Protein AF-A0A7J4XLJ6-F1 (afdb_monomer)

Solvent-accessible surface area (backbone atoms only — not comparable to full-atom values): 15523 Å² total; per-residue (Å²): 140,80,86,76,80,78,79,76,80,69,83,72,73,69,67,76,63,74,72,78,82,73,91,60,100,81,66,91,77,70,51,69,52,65,48,76,29,40,42,46,53,43,100,88,74,52,63,36,34,33,51,88,77,40,32,42,31,51,30,71,69,27,49,53,50,27,30,69,74,57,67,32,52,59,83,79,35,53,32,26,40,38,33,31,36,40,57,70,74,44,68,51,51,78,90,66,84,59,55,50,39,53,74,19,40,47,75,40,42,38,57,22,65,34,47,68,45,81,32,79,50,92,82,40,97,84,45,85,61,59,50,27,32,30,44,47,54,25,27,77,80,56,81,51,100,64,60,49,76,29,69,45,72,46,89,89,36,25,48,31,31,33,41,29,30,70,56,88,85,58,58,75,45,51,35,38,39,28,46,84,72,58,92,65,62,88,57,49,46,63,33,34,50,19,36,29,58,54,60,64,66,89,85,69,78,47,41,22,63,82,40,28,92,82,42,43,61,62,13,39,36,30,28,75,35,69,93,74,56,76,88,51,60,76,45,62,37,39,40,35,39,38,33,47,29,18,84,86,55,57,52,52,88,40,90,73,38,40,81,44,77,39,77,47,79,49,64,37,74,127

Organism: NCBI:txid291644

Sequence (270 aa):
MKQVKVLVLTLIVLMGIGFTSCMNSDDNYTPIWQGPVEVISSVYGGTYFKIGELKIQPTTTSLMAVEETYKFDPSSTKMAYIACTYSNDEASGNSGATNTLKNVTLNYAVSLDGTVESVAEKGASNDSVATAPIIRVTNVMSSSSTSEENFYILDNRYLFAGISYYVQEKQHSFTLVNYPNEEVEDGVIKFYLRHGGTPEKDGVTLISANVAGTYPYLYYKSFDLANYLPTLPGKEVKIIVEVDENTVNNKLDDERTKKREYSLTYKVEE

Structure (mmCIF, N/CA/C/O backbone):
data_AF-A0A7J4XLJ6-F1
#
_entry.id   AF-A0A7J4XLJ6-F1
#
loop_
_atom_site.group_PDB
_atom_site.id
_atom_site.type_symbol
_atom_site.label_atom_id
_atom_site.label_alt_id
_atom_site.label_comp_id
_atom_site.label_asym_id
_atom_site.label_entity_id
_atom_site.label_seq_id
_atom_site.pdbx_PDB_ins_code
_atom_site.Cartn_x
_atom_site.Cartn_y
_atom_site.Cartn_z
_atom_site.occupancy
_atom_site.B_iso_or_equiv
_atom_site.auth_seq_id
_atom_site.auth_comp_id
_atom_site.auth_asym_id
_atom_site.auth_atom_id
_atom_site.pdbx_PDB_model_num
ATOM 1 N N . MET A 1 1 ? 21.952 20.416 28.311 1.00 35.38 1 MET A N 1
ATOM 2 C CA . MET A 1 1 ? 21.676 20.378 26.860 1.00 35.38 1 MET A CA 1
ATOM 3 C C . MET A 1 1 ? 22.487 19.240 26.260 1.00 35.38 1 MET A C 1
ATOM 5 O O . MET A 1 1 ? 23.676 19.403 26.029 1.00 35.38 1 MET A O 1
ATOM 9 N N . LYS A 1 2 ? 21.893 18.047 26.160 1.00 31.41 2 LYS A N 1
ATOM 10 C CA . LYS A 1 2 ? 22.534 16.877 25.545 1.00 31.41 2 LYS A CA 1
ATOM 11 C C . LYS A 1 2 ? 22.067 16.830 24.095 1.00 31.41 2 LYS A C 1
ATOM 13 O O . LYS A 1 2 ? 20.866 16.795 23.856 1.00 31.41 2 LYS A O 1
ATOM 18 N N . GLN A 1 3 ? 23.012 16.905 23.164 1.00 30.38 3 GLN A N 1
ATOM 19 C CA . GLN A 1 3 ? 22.748 16.812 21.734 1.00 30.38 3 GLN A CA 1
ATOM 20 C C . GLN A 1 3 ? 22.120 15.451 21.422 1.00 30.38 3 GLN A C 1
ATOM 22 O O . GLN A 1 3 ? 22.765 14.413 21.578 1.00 30.38 3 GLN A O 1
ATOM 27 N N . VAL A 1 4 ? 20.856 15.464 21.008 1.00 37.84 4 VAL A N 1
ATOM 28 C CA . VAL A 1 4 ? 20.231 14.324 20.343 1.00 37.84 4 VAL A CA 1
ATOM 29 C C . VAL A 1 4 ? 20.805 14.307 18.933 1.00 37.84 4 VAL A C 1
ATOM 31 O O . VAL A 1 4 ? 20.658 15.268 18.182 1.00 37.84 4 VAL A O 1
ATOM 34 N N . LYS A 1 5 ? 21.544 13.246 18.616 1.00 27.67 5 LYS A N 1
ATOM 35 C CA . LYS A 1 5 ? 22.059 12.992 17.274 1.00 27.67 5 LYS A CA 1
ATOM 36 C C . LYS A 1 5 ? 20.853 12.769 16.364 1.00 27.67 5 LYS A C 1
ATOM 38 O O . LYS A 1 5 ? 20.187 11.746 16.482 1.00 27.67 5 LYS A O 1
ATOM 43 N N . VAL A 1 6 ? 20.560 13.751 15.518 1.00 34.88 6 VAL A N 1
ATOM 44 C CA . VAL A 1 6 ? 19.588 13.633 14.431 1.00 34.88 6 VAL A CA 1
ATOM 45 C C . VAL A 1 6 ? 20.108 12.550 13.492 1.00 34.88 6 VAL A C 1
ATOM 47 O O . VAL A 1 6 ? 21.200 12.660 12.934 1.00 34.88 6 VAL A O 1
ATOM 50 N N . LEU A 1 7 ? 19.356 11.459 13.410 1.00 32.25 7 LEU A N 1
ATOM 51 C CA . LEU A 1 7 ? 19.601 10.354 12.501 1.00 32.25 7 LEU A CA 1
ATOM 52 C C . LEU A 1 7 ? 19.206 10.867 11.113 1.00 32.25 7 LEU A C 1
ATOM 54 O O . LEU A 1 7 ? 18.036 10.866 10.756 1.00 32.25 7 LEU A O 1
ATOM 58 N N . VAL A 1 8 ? 20.182 11.412 10.386 1.00 36.16 8 VAL A N 1
ATOM 59 C CA . VAL A 1 8 ? 20.056 11.741 8.964 1.00 36.16 8 VAL A CA 1
ATOM 60 C C . VAL A 1 8 ? 19.641 10.452 8.263 1.00 36.16 8 VAL A C 1
ATOM 62 O O . VAL A 1 8 ? 20.442 9.517 8.156 1.00 36.16 8 VAL A O 1
ATOM 65 N N . LEU A 1 9 ? 18.379 10.383 7.840 1.00 33.62 9 LEU A N 1
ATOM 66 C CA . LEU A 1 9 ? 17.859 9.322 6.991 1.00 33.62 9 LEU A CA 1
ATOM 67 C C . LEU A 1 9 ? 18.472 9.526 5.603 1.00 33.62 9 LEU A C 1
ATOM 69 O O . LEU A 1 9 ? 17.864 10.055 4.682 1.00 33.62 9 LEU A O 1
ATOM 73 N N . THR A 1 10 ? 19.752 9.178 5.491 1.00 34.94 10 THR A N 1
ATOM 74 C CA . THR A 1 10 ? 20.454 9.064 4.218 1.00 34.94 10 THR A CA 1
ATOM 75 C C . THR A 1 10 ? 19.606 8.139 3.365 1.00 34.94 10 THR A C 1
ATOM 77 O O . THR A 1 10 ? 19.378 7.002 3.774 1.00 34.94 10 THR A O 1
ATOM 80 N N . LEU A 1 11 ? 19.095 8.643 2.240 1.00 34.69 11 LEU A N 1
ATOM 81 C CA . LEU A 1 11 ? 18.334 7.873 1.267 1.00 34.69 11 LEU A CA 1
ATOM 82 C C . LEU A 1 11 ? 19.098 6.576 0.968 1.00 34.69 11 LEU A C 1
ATOM 84 O O . LEU A 1 11 ? 20.106 6.575 0.259 1.00 34.69 11 LEU A O 1
ATOM 88 N N . ILE A 1 12 ? 18.655 5.471 1.565 1.00 37.25 12 ILE A N 1
ATOM 89 C CA . ILE A 1 12 ? 19.173 4.153 1.240 1.00 37.25 12 ILE A CA 1
ATOM 90 C C . ILE A 1 12 ? 18.608 3.870 -0.142 1.00 37.25 12 ILE A C 1
ATOM 92 O O . ILE A 1 12 ? 17.426 3.570 -0.298 1.00 37.25 12 ILE A O 1
ATOM 96 N N . VAL A 1 13 ? 19.468 4.037 -1.150 1.00 29.91 13 VAL A N 1
ATOM 97 C CA . VAL A 1 13 ? 19.314 3.436 -2.473 1.00 29.91 13 VAL A CA 1
ATOM 98 C C . VAL A 1 13 ? 18.788 2.030 -2.240 1.00 29.91 13 VAL A C 1
ATOM 100 O O . VAL A 1 13 ? 19.456 1.239 -1.577 1.00 29.91 13 VAL A O 1
ATOM 103 N N . LEU A 1 14 ? 17.570 1.774 -2.716 1.00 34.19 14 LEU A N 1
ATOM 104 C CA . LEU A 1 14 ? 16.847 0.526 -2.552 1.00 34.19 14 LEU A CA 1
ATOM 105 C C . LEU A 1 14 ? 17.757 -0.631 -2.974 1.00 34.19 14 LEU A C 1
ATOM 107 O O . LEU A 1 14 ? 17.840 -0.966 -4.154 1.00 34.19 14 LEU A O 1
ATOM 111 N N . MET A 1 15 ? 18.467 -1.241 -2.020 1.00 35.34 15 MET A N 1
ATOM 112 C CA . MET A 1 15 ? 19.281 -2.421 -2.273 1.00 35.34 15 MET A CA 1
ATOM 113 C C . MET A 1 15 ? 18.410 -3.675 -2.303 1.00 35.34 15 MET A C 1
ATOM 115 O O . MET A 1 15 ? 18.667 -4.651 -1.617 1.00 35.34 15 MET A O 1
ATOM 119 N N . GLY A 1 16 ? 17.408 -3.646 -3.179 1.00 35.38 16 GLY A N 1
ATOM 120 C CA . GLY A 1 16 ? 17.125 -4.764 -4.067 1.00 35.38 16 GLY A CA 1
ATOM 121 C C . GLY A 1 16 ? 17.964 -4.642 -5.342 1.00 35.38 16 GLY A C 1
ATOM 122 O O . GLY A 1 16 ? 17.478 -4.971 -6.420 1.00 35.38 16 GLY A O 1
ATOM 123 N N . ILE A 1 17 ? 19.196 -4.113 -5.255 1.00 42.59 17 ILE A N 1
ATOM 124 C CA . ILE A 1 17 ? 20.082 -4.075 -6.412 1.00 42.59 17 ILE A CA 1
ATOM 125 C C . ILE A 1 17 ? 20.587 -5.487 -6.619 1.00 42.59 17 ILE A C 1
ATOM 127 O O . ILE A 1 17 ? 21.558 -5.926 -6.008 1.00 42.59 17 ILE A O 1
ATOM 131 N N . GLY A 1 18 ? 19.965 -6.178 -7.563 1.00 36.69 18 GLY A N 1
ATOM 132 C CA . GLY A 1 18 ? 20.724 -7.039 -8.447 1.00 36.69 18 GLY A CA 1
ATOM 133 C C . GLY A 1 18 ? 21.710 -6.188 -9.251 1.00 36.69 18 GLY A C 1
ATOM 134 O O . GLY A 1 18 ? 21.601 -6.102 -10.464 1.00 36.69 18 GLY A O 1
ATOM 135 N N . PHE A 1 19 ? 22.697 -5.567 -8.598 1.00 40.19 19 PHE A N 1
ATOM 136 C CA . PHE A 1 19 ? 23.995 -5.418 -9.229 1.00 40.19 19 PHE A CA 1
ATOM 137 C C . PHE A 1 19 ? 24.591 -6.824 -9.189 1.00 40.19 19 PHE A C 1
ATOM 139 O O . PHE A 1 19 ? 25.362 -7.153 -8.291 1.00 40.19 19 PHE A O 1
ATOM 146 N N . THR A 1 20 ? 24.185 -7.706 -10.103 1.00 39.97 20 THR A N 1
ATOM 147 C CA . THR A 1 20 ? 24.937 -8.941 -10.328 1.00 39.97 20 THR A CA 1
ATOM 148 C C . THR A 1 20 ? 26.237 -8.531 -11.006 1.00 39.97 20 THR A C 1
ATOM 150 O O . THR A 1 20 ? 26.369 -8.572 -12.225 1.00 39.97 20 THR A O 1
ATOM 153 N N . SER A 1 21 ? 27.197 -8.058 -10.215 1.00 34.16 21 SER A N 1
ATOM 154 C CA . SER A 1 21 ? 28.578 -7.862 -10.625 1.00 34.16 21 SER A CA 1
ATOM 155 C C . SER A 1 21 ? 29.249 -9.229 -10.746 1.00 34.16 21 SER A C 1
ATOM 157 O O . SER A 1 21 ? 30.085 -9.620 -9.937 1.00 34.16 21 SER A O 1
ATOM 159 N N . CYS A 1 22 ? 28.893 -9.976 -11.790 1.00 36.66 22 CYS A N 1
ATOM 160 C CA . CYS A 1 22 ? 29.778 -11.000 -12.321 1.00 36.66 22 CYS A CA 1
ATOM 161 C C . CYS A 1 22 ? 30.579 -10.355 -13.446 1.00 36.66 22 CYS A C 1
ATOM 163 O O . CYS A 1 22 ? 30.125 -10.182 -14.569 1.00 36.66 22 CYS A O 1
ATOM 165 N N . MET A 1 23 ? 31.771 -9.927 -13.056 1.00 38.97 23 MET A N 1
ATOM 166 C CA . MET A 1 23 ? 32.840 -9.400 -13.883 1.00 38.97 23 MET A CA 1
ATOM 167 C C . MET A 1 23 ? 33.159 -10.399 -15.012 1.00 38.97 23 MET A C 1
ATOM 169 O O . MET A 1 23 ? 33.874 -11.366 -14.781 1.00 38.97 23 MET A O 1
ATOM 173 N N . ASN A 1 24 ? 32.621 -10.177 -16.212 1.00 36.22 24 ASN A N 1
ATOM 174 C CA . ASN A 1 24 ? 33.134 -10.738 -17.460 1.00 36.22 24 ASN A CA 1
ATOM 175 C C . ASN A 1 24 ? 33.022 -9.664 -18.543 1.00 36.22 24 ASN A C 1
ATOM 177 O O . ASN A 1 24 ? 31.970 -9.072 -18.756 1.00 36.22 24 ASN A O 1
ATOM 181 N N . SER A 1 25 ? 34.151 -9.377 -19.180 1.00 41.44 25 SER A N 1
ATOM 182 C CA . SER A 1 25 ? 34.383 -8.231 -20.062 1.00 41.44 25 SER A CA 1
ATOM 183 C C . SER A 1 25 ? 33.737 -8.326 -21.450 1.00 41.44 25 SER A C 1
ATOM 185 O O . SER A 1 25 ? 34.034 -7.478 -22.282 1.00 41.44 25 SER A O 1
ATOM 187 N N . ASP A 1 26 ? 32.866 -9.310 -21.694 1.00 45.47 26 ASP A N 1
ATOM 188 C CA . ASP A 1 26 ? 32.330 -9.610 -23.031 1.00 45.47 26 ASP A CA 1
ATOM 189 C C . ASP A 1 26 ? 30.791 -9.658 -23.119 1.00 45.47 26 ASP A C 1
ATOM 191 O O . ASP A 1 26 ? 30.255 -9.865 -24.207 1.00 45.47 26 ASP A O 1
ATOM 195 N N . ASP A 1 27 ? 30.053 -9.416 -22.028 1.00 46.34 27 ASP A N 1
ATOM 196 C CA . ASP A 1 27 ? 28.586 -9.449 -22.060 1.00 46.34 27 ASP A CA 1
ATOM 197 C C . ASP A 1 27 ? 27.987 -8.039 -22.159 1.00 46.34 27 ASP A C 1
ATOM 199 O O . ASP A 1 27 ? 28.217 -7.176 -21.309 1.00 46.34 27 ASP A O 1
ATOM 203 N N . ASN A 1 28 ? 27.167 -7.817 -23.194 1.00 47.62 28 ASN A N 1
ATOM 204 C CA . ASN A 1 28 ? 26.268 -6.667 -23.339 1.00 47.62 28 ASN A CA 1
ATOM 205 C C . ASN A 1 28 ? 25.237 -6.654 -22.191 1.00 47.62 28 ASN A C 1
ATOM 207 O O . ASN A 1 28 ? 24.077 -7.032 -22.363 1.00 47.62 28 ASN A O 1
ATOM 211 N N . TYR A 1 29 ? 25.661 -6.257 -20.994 1.00 54.75 29 TYR A N 1
ATOM 212 C CA . TYR A 1 29 ? 24.800 -6.154 -19.824 1.00 54.75 29 TYR A CA 1
ATOM 213 C C . TYR A 1 29 ? 23.859 -4.959 -19.979 1.00 54.75 29 TYR A C 1
ATOM 215 O O . TYR A 1 29 ? 24.308 -3.823 -20.130 1.00 54.75 29 TYR A O 1
ATOM 223 N N . THR A 1 30 ? 22.550 -5.210 -19.917 1.00 62.50 30 THR A N 1
ATOM 224 C CA . THR A 1 30 ? 21.544 -4.147 -19.830 1.00 62.50 30 THR A CA 1
ATOM 225 C C . THR A 1 30 ? 21.139 -3.986 -18.363 1.00 62.50 30 THR A C 1
ATOM 227 O O . THR A 1 30 ? 20.515 -4.900 -17.822 1.00 62.50 30 THR A O 1
ATOM 230 N N . PRO A 1 31 ? 21.492 -2.871 -17.700 1.00 65.06 31 PRO A N 1
ATOM 231 C CA . PRO A 1 31 ? 21.050 -2.578 -16.343 1.00 65.06 31 PRO A CA 1
ATOM 232 C C . PRO A 1 31 ? 19.538 -2.720 -16.158 1.00 65.06 31 PRO A C 1
ATOM 234 O O . PRO A 1 31 ? 18.764 -2.265 -17.002 1.00 65.06 31 PRO A O 1
ATOM 237 N N . ILE A 1 32 ? 19.134 -3.317 -15.033 1.00 78.38 32 ILE A N 1
ATOM 238 C CA . ILE A 1 32 ? 17.733 -3.489 -14.631 1.00 78.38 32 ILE A CA 1
ATOM 239 C C . ILE A 1 32 ? 17.489 -2.703 -13.341 1.00 78.38 32 ILE A C 1
ATOM 241 O O . ILE A 1 32 ? 18.250 -2.826 -12.381 1.00 78.38 32 ILE A O 1
ATOM 245 N N . TRP A 1 33 ? 16.407 -1.929 -13.305 1.00 82.88 33 TRP A N 1
ATOM 246 C CA . TRP A 1 33 ? 15.864 -1.336 -12.086 1.00 82.88 33 TRP A CA 1
ATOM 247 C C . TRP A 1 33 ? 14.470 -1.904 -11.821 1.00 82.88 33 TRP A C 1
ATOM 249 O O . TRP A 1 33 ? 13.665 -2.032 -12.743 1.00 82.88 33 TRP A O 1
ATOM 259 N N . GLN A 1 34 ? 14.170 -2.239 -10.568 1.00 86.50 34 GLN A N 1
ATOM 260 C CA . GLN A 1 34 ? 12.836 -2.680 -10.171 1.00 86.50 34 GLN A CA 1
ATOM 261 C C . GLN A 1 34 ? 12.495 -2.228 -8.755 1.00 86.50 34 GLN A C 1
ATOM 263 O O . GLN A 1 34 ? 13.367 -2.182 -7.885 1.00 86.50 34 GLN A O 1
ATOM 268 N N . GLY A 1 35 ? 11.222 -1.938 -8.511 1.00 87.44 35 GLY A N 1
ATOM 269 C CA . GLY A 1 35 ? 10.764 -1.528 -7.191 1.00 87.44 35 GLY A CA 1
ATOM 270 C C . GLY A 1 35 ? 9.501 -0.672 -7.204 1.00 87.44 35 GLY A C 1
ATOM 271 O O . GLY A 1 35 ? 8.971 -0.351 -8.273 1.00 87.44 35 GLY A O 1
ATOM 272 N N . PRO A 1 36 ? 9.012 -0.311 -6.003 1.00 89.88 36 PRO A N 1
ATOM 273 C CA . PRO A 1 36 ? 7.912 0.625 -5.848 1.00 89.88 36 PRO A CA 1
ATOM 274 C C . PRO A 1 36 ? 8.336 2.042 -6.262 1.00 89.88 36 PRO A C 1
ATOM 276 O O . PRO A 1 36 ? 9.432 2.486 -5.931 1.00 89.88 36 PRO A O 1
ATOM 279 N N . VAL A 1 37 ? 7.456 2.753 -6.959 1.00 92.69 37 VAL A N 1
ATOM 280 C CA . VAL A 1 37 ? 7.646 4.130 -7.430 1.00 92.69 37 VAL A CA 1
ATOM 281 C C . VAL A 1 37 ? 6.346 4.913 -7.336 1.00 92.69 37 VAL A C 1
ATOM 283 O O . VAL A 1 37 ? 5.268 4.357 -7.552 1.00 92.69 37 VAL A O 1
ATOM 286 N N . GLU A 1 38 ? 6.449 6.214 -7.094 1.00 95.25 38 GLU A N 1
ATOM 287 C CA . GLU A 1 38 ? 5.362 7.153 -7.350 1.00 95.25 38 GLU A CA 1
ATOM 288 C C . GLU A 1 38 ? 5.161 7.304 -8.863 1.00 95.25 38 GLU A C 1
ATOM 290 O O . GLU A 1 38 ? 6.120 7.408 -9.635 1.00 95.25 38 GLU A O 1
ATOM 295 N N . VAL A 1 39 ? 3.901 7.320 -9.292 1.00 96.62 39 VAL A N 1
ATOM 296 C CA . VAL A 1 39 ? 3.493 7.524 -10.680 1.00 96.62 39 VAL A CA 1
ATOM 297 C C . VAL A 1 39 ? 3.041 8.963 -10.852 1.00 96.62 39 VAL A C 1
ATOM 299 O O . VAL A 1 39 ? 2.057 9.406 -10.260 1.00 96.62 39 VAL A O 1
ATOM 302 N N . ILE A 1 40 ? 3.741 9.697 -11.712 1.00 94.94 40 ILE A N 1
ATOM 303 C CA . ILE A 1 40 ? 3.359 11.048 -12.096 1.00 94.94 40 ILE A CA 1
ATOM 304 C C . ILE A 1 40 ? 2.877 11.016 -13.536 1.00 94.94 40 ILE A C 1
ATOM 306 O O . ILE A 1 40 ? 3.669 10.893 -14.469 1.00 94.94 40 ILE A O 1
ATOM 310 N N . SER A 1 41 ? 1.568 11.161 -13.713 1.00 92.12 41 SER A N 1
ATOM 311 C CA . SER A 1 41 ? 0.936 11.286 -15.020 1.00 92.12 41 SER A CA 1
ATOM 312 C C . SER A 1 41 ? 0.173 12.596 -15.104 1.00 92.12 41 SER A C 1
ATOM 314 O O . SER A 1 41 ? -0.542 12.992 -14.182 1.00 92.12 41 SER A O 1
ATOM 316 N N . SER A 1 42 ? 0.344 13.299 -16.218 1.00 85.25 42 SER A N 1
ATOM 317 C CA . SER A 1 42 ? -0.424 14.500 -16.511 1.00 85.25 42 SER A CA 1
ATOM 318 C C . SER A 1 42 ? -0.768 14.554 -17.990 1.00 85.25 42 SER A C 1
ATOM 320 O O . SER A 1 42 ? 0.060 14.237 -18.844 1.00 85.25 42 SER A O 1
ATOM 322 N N . VAL A 1 43 ? -1.974 15.042 -18.284 1.00 74.50 43 VAL A N 1
ATOM 323 C CA . VAL A 1 43 ? -2.493 15.203 -19.653 1.00 74.50 43 VAL A CA 1
ATOM 324 C C . VAL A 1 43 ? -1.545 16.032 -20.536 1.00 74.50 43 VAL A C 1
ATOM 326 O O . VAL A 1 43 ? -1.487 15.822 -21.742 1.00 74.50 43 VAL A O 1
ATOM 329 N N . TYR A 1 44 ? -0.768 16.943 -19.936 1.00 73.19 44 TYR A N 1
ATOM 330 C CA . TYR A 1 44 ? 0.100 17.886 -20.650 1.00 73.19 44 TYR A CA 1
ATOM 331 C C . TYR A 1 44 ? 1.610 17.636 -20.486 1.00 73.19 44 TYR A C 1
ATOM 333 O O . TYR A 1 44 ? 2.397 18.244 -21.205 1.00 73.19 44 TYR A O 1
ATOM 341 N N . GLY A 1 45 ? 2.034 16.784 -19.547 1.00 72.62 45 GLY A N 1
ATOM 342 C CA . GLY A 1 45 ? 3.446 16.606 -19.167 1.00 72.62 45 GLY A CA 1
ATOM 343 C C . GLY A 1 45 ? 3.990 15.185 -19.331 1.00 72.62 45 GLY A C 1
ATOM 344 O O . GLY A 1 45 ? 5.146 14.941 -18.983 1.00 72.62 45 GLY A O 1
ATOM 345 N N . GLY A 1 46 ? 3.180 14.263 -19.860 1.00 87.38 46 GLY A N 1
ATOM 346 C CA . GLY A 1 46 ? 3.532 12.852 -20.013 1.00 87.38 46 GLY A CA 1
ATOM 347 C C . GLY A 1 46 ? 3.589 12.095 -18.682 1.00 87.38 46 GLY A C 1
ATOM 348 O O . GLY A 1 46 ? 3.353 12.663 -17.613 1.00 87.38 46 GLY A O 1
ATOM 349 N N . THR A 1 47 ? 3.904 10.802 -18.769 1.00 94.94 47 THR A N 1
ATOM 350 C CA . THR A 1 47 ? 4.047 9.905 -17.614 1.00 94.94 47 THR A CA 1
ATOM 351 C C . THR A 1 47 ? 5.520 9.707 -17.275 1.00 94.94 47 THR A C 1
ATOM 353 O O . THR A 1 47 ? 6.340 9.439 -18.155 1.00 94.94 47 THR A O 1
ATOM 356 N N . TYR A 1 48 ? 5.861 9.804 -15.995 1.00 94.62 48 TYR A N 1
ATOM 357 C CA . TYR A 1 48 ? 7.155 9.399 -15.453 1.00 94.62 48 TYR A CA 1
ATOM 358 C C . TYR A 1 48 ? 6.991 8.835 -14.042 1.00 94.62 48 TYR A C 1
ATOM 360 O O . TYR A 1 48 ? 5.957 9.020 -13.403 1.00 94.62 48 TYR A O 1
ATOM 368 N N . PHE A 1 49 ? 8.028 8.166 -13.552 1.00 94.75 49 PHE A N 1
ATOM 369 C CA . PHE A 1 49 ? 8.043 7.576 -12.219 1.00 94.75 49 PHE A CA 1
ATOM 370 C C . PHE A 1 49 ? 9.078 8.251 -11.336 1.00 94.75 49 PHE A C 1
ATOM 372 O O . PHE A 1 49 ? 10.065 8.798 -11.839 1.00 94.75 49 PHE A O 1
ATOM 379 N N . LYS A 1 50 ? 8.852 8.218 -10.027 1.00 91.19 50 LYS A N 1
ATOM 380 C CA . LYS A 1 50 ? 9.730 8.844 -9.046 1.00 91.19 50 LYS A CA 1
ATOM 381 C C . LYS A 1 50 ? 9.958 7.927 -7.848 1.00 91.19 50 LYS A C 1
ATOM 383 O O . LYS A 1 50 ? 9.047 7.237 -7.408 1.00 91.19 50 LYS A O 1
ATOM 388 N N . ILE A 1 51 ? 11.179 7.935 -7.329 1.00 85.19 51 ILE A N 1
ATOM 389 C CA . ILE A 1 51 ? 11.514 7.372 -6.020 1.00 85.19 51 ILE A CA 1
ATOM 390 C C . ILE A 1 51 ? 12.578 8.258 -5.376 1.00 85.19 51 ILE A C 1
ATOM 392 O O . ILE A 1 51 ? 13.704 8.361 -5.874 1.00 85.19 51 ILE A O 1
ATOM 396 N N . GLY A 1 52 ? 12.212 8.959 -4.300 1.00 82.31 52 GLY A N 1
ATOM 397 C CA . GLY A 1 52 ? 13.067 10.001 -3.740 1.00 82.31 52 GLY A CA 1
ATOM 398 C C . GLY A 1 52 ? 13.448 11.044 -4.793 1.00 82.31 52 GLY A C 1
ATOM 399 O O . GLY A 1 52 ? 12.585 11.660 -5.413 1.00 82.31 52 GLY A O 1
ATOM 400 N N . GLU A 1 53 ? 14.744 11.244 -5.029 1.00 82.12 53 GLU A N 1
ATOM 401 C CA . GLU A 1 53 ? 15.211 12.192 -6.048 1.00 82.12 53 GLU A CA 1
ATOM 402 C C . GLU A 1 53 ? 15.293 11.594 -7.462 1.00 82.12 53 GLU A C 1
ATOM 404 O O . GLU A 1 53 ? 15.414 12.344 -8.432 1.00 82.12 53 GLU A O 1
ATOM 409 N N . LEU A 1 54 ? 15.231 10.264 -7.597 1.00 84.56 54 LEU A N 1
ATOM 410 C CA . LEU A 1 54 ? 15.342 9.584 -8.882 1.00 84.56 54 LEU A CA 1
ATOM 411 C C . LEU A 1 54 ? 14.044 9.724 -9.675 1.00 84.56 54 LEU A C 1
ATOM 413 O O . LEU A 1 54 ? 12.977 9.303 -9.235 1.00 84.56 54 LEU A O 1
ATOM 417 N N . LYS A 1 55 ? 14.163 10.247 -10.890 1.00 89.94 55 LYS A N 1
ATOM 418 C CA . LYS A 1 55 ? 13.116 10.302 -11.905 1.00 89.94 55 LYS A CA 1
ATOM 419 C C . LYS A 1 55 ? 13.390 9.267 -12.993 1.00 89.94 55 LYS A C 1
ATOM 421 O O . LYS A 1 55 ? 14.499 9.181 -13.505 1.00 89.94 55 LYS A O 1
ATOM 426 N N . ILE A 1 56 ? 12.371 8.524 -13.402 1.00 91.50 56 ILE A N 1
ATOM 427 C CA . ILE A 1 56 ? 12.452 7.496 -14.444 1.00 91.50 56 ILE A CA 1
ATOM 428 C C . ILE A 1 56 ? 11.473 7.878 -15.551 1.00 91.50 56 ILE A C 1
ATOM 430 O O . ILE A 1 56 ? 10.261 7.904 -15.341 1.00 91.50 56 ILE A O 1
ATOM 434 N N . GLN A 1 57 ? 11.994 8.212 -16.729 1.00 92.62 57 GLN A N 1
ATOM 435 C CA . GLN A 1 57 ? 11.203 8.601 -17.893 1.00 92.62 57 GLN A CA 1
ATOM 436 C C . GLN A 1 57 ? 11.189 7.451 -18.907 1.00 92.62 57 GLN A C 1
ATOM 438 O O . GLN A 1 57 ? 12.210 7.212 -19.563 1.00 92.62 57 GLN A O 1
ATOM 443 N N . PRO A 1 58 ? 10.064 6.729 -19.037 1.00 94.00 58 PRO A N 1
ATOM 444 C CA . PRO A 1 58 ? 9.964 5.625 -19.974 1.00 94.00 58 PRO A CA 1
ATOM 445 C C . PRO A 1 58 ? 9.866 6.122 -21.420 1.00 94.00 58 PRO A C 1
ATOM 447 O O . PRO A 1 58 ? 9.434 7.246 -21.684 1.00 94.00 58 PRO A O 1
ATOM 450 N N . THR A 1 59 ? 10.195 5.260 -22.378 1.00 93.06 59 THR A N 1
ATOM 451 C CA . THR A 1 59 ? 9.795 5.482 -23.772 1.00 93.06 59 THR A CA 1
ATOM 452 C C . THR A 1 59 ? 8.282 5.322 -23.911 1.00 93.06 59 THR A C 1
ATOM 454 O O . THR A 1 59 ? 7.689 4.435 -23.290 1.00 93.06 59 THR A O 1
ATOM 457 N N . THR A 1 60 ? 7.655 6.122 -24.780 1.00 93.50 60 THR A N 1
ATOM 458 C CA . THR A 1 60 ? 6.214 6.021 -25.078 1.00 93.50 60 THR A CA 1
ATOM 459 C C . THR A 1 60 ? 5.823 4.609 -25.513 1.00 93.50 60 THR A C 1
ATOM 461 O O . THR A 1 60 ? 4.816 4.085 -25.052 1.00 93.50 60 THR A O 1
ATOM 464 N N . THR A 1 61 ? 6.646 3.960 -26.343 1.00 96.06 61 THR A N 1
ATOM 465 C CA . THR A 1 61 ? 6.411 2.584 -26.802 1.00 96.06 61 THR A CA 1
ATOM 466 C C . THR A 1 61 ? 6.372 1.591 -25.646 1.00 96.06 61 THR A C 1
ATOM 468 O O . THR A 1 61 ? 5.448 0.786 -25.573 1.00 96.06 61 THR A O 1
ATOM 471 N N . SER A 1 62 ? 7.340 1.653 -24.724 1.00 96.62 62 SER A N 1
ATOM 472 C CA . SER A 1 62 ? 7.362 0.737 -23.578 1.00 96.62 62 SER A CA 1
ATOM 473 C C . SER A 1 62 ? 6.207 0.982 -22.606 1.00 96.62 62 SER A C 1
ATOM 475 O O . SER A 1 62 ? 5.662 0.024 -22.066 1.00 96.62 62 SER A O 1
ATOM 477 N N . LEU A 1 63 ? 5.787 2.242 -22.434 1.00 96.12 63 LEU A N 1
ATOM 478 C CA . LEU A 1 63 ? 4.626 2.585 -21.617 1.00 96.12 63 LEU A CA 1
ATOM 479 C C . LEU A 1 63 ? 3.337 1.995 -22.201 1.00 96.12 63 LEU A C 1
ATOM 481 O O . LEU A 1 63 ? 2.647 1.263 -21.500 1.00 96.12 63 LEU A O 1
ATOM 485 N N . MET A 1 64 ? 3.064 2.215 -23.491 1.00 96.12 64 MET A N 1
ATOM 486 C CA . MET A 1 64 ? 1.886 1.633 -24.153 1.00 96.12 64 MET A CA 1
ATOM 487 C C . MET A 1 64 ? 1.879 0.099 -24.067 1.00 96.12 64 MET A C 1
ATOM 489 O O . MET A 1 64 ? 0.835 -0.509 -23.843 1.00 96.12 64 MET A O 1
ATOM 493 N N . ALA A 1 65 ? 3.048 -0.538 -24.199 1.00 97.50 65 ALA A N 1
ATOM 494 C CA . ALA A 1 65 ? 3.160 -1.991 -24.106 1.00 97.50 65 ALA A CA 1
ATOM 495 C C . ALA A 1 65 ? 2.776 -2.525 -22.714 1.00 97.50 65 ALA A C 1
ATOM 497 O O . ALA A 1 65 ? 2.081 -3.541 -22.622 1.00 97.50 65 ALA A O 1
ATOM 498 N N . VAL A 1 66 ? 3.195 -1.858 -21.628 1.00 96.69 66 VAL A N 1
ATOM 499 C CA . VAL A 1 66 ? 2.812 -2.278 -20.269 1.00 96.69 66 VAL A CA 1
ATOM 500 C C . VAL A 1 66 ? 1.357 -1.939 -19.939 1.00 96.69 66 VAL A C 1
ATOM 502 O O . VAL A 1 66 ? 0.707 -2.740 -19.267 1.00 96.69 66 VAL A O 1
ATOM 505 N N . GLU A 1 67 ? 0.819 -0.826 -20.451 1.00 96.12 67 GLU A N 1
ATOM 506 C CA . GLU A 1 67 ? -0.610 -0.491 -20.341 1.00 96.12 67 GLU A CA 1
ATOM 507 C C . GLU A 1 67 ? -1.476 -1.593 -20.973 1.00 96.12 67 GLU A C 1
ATOM 509 O O . GLU A 1 67 ? -2.414 -2.100 -20.356 1.00 96.12 67 GLU A O 1
ATOM 514 N N . GLU A 1 68 ? -1.117 -2.048 -22.176 1.00 96.19 68 GLU A N 1
ATOM 515 C CA . GLU A 1 68 ? -1.850 -3.103 -22.875 1.00 96.19 68 GLU A CA 1
ATOM 516 C C . GLU A 1 68 ? -1.690 -4.474 -22.201 1.00 96.19 68 GLU A C 1
ATOM 518 O O . GLU A 1 68 ? -2.683 -5.182 -21.988 1.00 96.19 68 GLU A O 1
ATOM 523 N N . THR A 1 69 ? -0.457 -4.848 -21.848 1.00 96.38 69 THR A N 1
ATOM 524 C CA . THR A 1 69 ? -0.126 -6.196 -21.358 1.00 96.38 69 THR A CA 1
ATOM 525 C C . THR A 1 69 ? -0.594 -6.415 -19.923 1.00 96.38 69 THR A C 1
ATOM 527 O O . THR A 1 69 ? -1.214 -7.435 -19.627 1.00 96.38 69 THR A O 1
ATOM 530 N N . TYR A 1 70 ? -0.333 -5.453 -19.035 1.00 94.38 70 TYR A N 1
ATOM 531 C CA . TYR A 1 70 ? -0.579 -5.585 -17.596 1.00 94.38 70 TYR A CA 1
ATOM 532 C C . TYR A 1 70 ? -1.807 -4.809 -17.122 1.00 94.38 70 TYR A C 1
ATOM 534 O O . TYR A 1 70 ? -2.084 -4.784 -15.925 1.00 94.38 70 TYR A O 1
ATOM 542 N N . LYS A 1 71 ? -2.554 -4.190 -18.050 1.00 95.25 71 LYS A N 1
ATOM 543 C CA . LYS A 1 71 ? -3.723 -3.345 -17.743 1.00 95.25 71 LYS A CA 1
ATOM 544 C C . LYS A 1 71 ? -3.378 -2.220 -16.768 1.00 95.25 71 LYS A C 1
ATOM 546 O O . LYS A 1 71 ? -4.205 -1.807 -15.961 1.00 95.25 71 LYS A O 1
ATOM 551 N N . PHE A 1 72 ? -2.134 -1.756 -16.835 1.00 96.31 72 PHE A N 1
ATOM 552 C CA . PHE A 1 72 ? -1.655 -0.647 -16.036 1.00 96.31 72 PHE A CA 1
ATOM 553 C C . PHE A 1 72 ? -2.264 0.652 -16.565 1.00 96.31 72 PHE A C 1
ATOM 555 O O . PHE A 1 72 ? -2.205 0.908 -17.761 1.00 96.31 72 PHE A O 1
ATOM 562 N N . ASP A 1 73 ? -2.841 1.467 -15.685 1.00 96.06 73 ASP A N 1
ATOM 563 C CA . ASP A 1 73 ? -3.358 2.789 -16.037 1.00 96.06 73 ASP A CA 1
ATOM 564 C C . ASP A 1 73 ? -2.598 3.860 -15.240 1.00 96.06 73 ASP A C 1
ATOM 566 O O . ASP A 1 73 ? -2.902 4.095 -14.063 1.00 96.06 73 ASP A O 1
ATOM 570 N N . PRO A 1 74 ? -1.608 4.538 -15.845 1.00 95.25 74 PRO A N 1
ATOM 571 C CA . PRO A 1 74 ? -0.837 5.557 -15.146 1.00 95.25 74 PRO A CA 1
ATOM 572 C C . PRO A 1 74 ? -1.656 6.804 -14.791 1.00 95.25 74 PRO A C 1
ATOM 574 O O . PRO A 1 74 ? -1.195 7.606 -13.985 1.00 95.25 74 PRO A O 1
ATOM 577 N N . SER A 1 75 ? -2.835 7.016 -15.390 1.00 93.88 75 SER A N 1
ATOM 578 C CA . SER A 1 75 ? -3.662 8.197 -15.109 1.00 93.88 75 SER A CA 1
ATOM 579 C C . SER A 1 75 ? -4.403 8.096 -13.771 1.00 93.88 75 SER A C 1
ATOM 581 O O . SER A 1 75 ? -4.622 9.110 -13.098 1.00 93.88 75 SER A O 1
ATOM 583 N N . SER A 1 76 ? -4.745 6.875 -13.357 1.00 93.88 76 SER A N 1
ATOM 584 C CA . SER A 1 76 ? -5.418 6.590 -12.088 1.00 93.88 76 SER A CA 1
ATOM 585 C C . SER A 1 76 ? -4.470 6.063 -11.007 1.00 93.88 76 SER A C 1
ATOM 587 O O . SER A 1 76 ? -4.731 6.299 -9.827 1.00 93.88 76 SER A O 1
ATOM 589 N N . THR A 1 77 ? -3.342 5.454 -11.387 1.00 96.81 77 THR A N 1
ATOM 590 C CA . THR A 1 77 ? -2.363 4.908 -10.436 1.00 96.81 77 THR A CA 1
ATOM 591 C C . THR A 1 77 ? -1.578 6.016 -9.721 1.00 96.81 77 THR A C 1
ATOM 593 O O . THR A 1 77 ? -1.120 6.962 -10.363 1.00 96.81 77 THR A O 1
ATOM 596 N N . LYS A 1 78 ? -1.384 5.903 -8.400 1.00 96.12 78 LYS A N 1
ATOM 597 C CA . LYS A 1 78 ? -0.506 6.790 -7.607 1.00 96.12 78 LYS A CA 1
ATOM 598 C C . LYS A 1 78 ? 0.841 6.159 -7.306 1.00 96.12 78 LYS A C 1
ATOM 600 O O . LYS A 1 78 ? 1.864 6.825 -7.424 1.00 96.12 78 LYS A O 1
ATOM 605 N N . MET A 1 79 ? 0.846 4.876 -6.980 1.00 96.31 79 MET A N 1
ATOM 606 C CA . MET A 1 79 ? 2.045 4.100 -6.709 1.00 96.31 79 MET A CA 1
ATOM 607 C C . MET A 1 79 ? 2.034 2.816 -7.534 1.00 96.31 79 MET A C 1
ATOM 609 O O . MET A 1 79 ? 1.029 2.110 -7.610 1.00 96.31 79 MET A O 1
ATOM 613 N N . ALA A 1 80 ? 3.171 2.481 -8.133 1.00 96.75 80 ALA A N 1
ATOM 614 C CA . ALA A 1 80 ? 3.332 1.275 -8.934 1.00 96.75 80 ALA A CA 1
ATOM 615 C C . ALA A 1 80 ? 4.555 0.478 -8.501 1.00 96.75 80 ALA A C 1
ATOM 617 O O . ALA A 1 80 ? 5.516 1.040 -7.989 1.00 96.75 80 ALA A O 1
ATOM 618 N N . TYR A 1 81 ? 4.553 -0.822 -8.773 1.00 94.06 81 TYR A N 1
ATOM 619 C CA . TYR A 1 81 ? 5.786 -1.587 -8.896 1.00 94.06 81 TYR A CA 1
ATOM 620 C C . TYR A 1 81 ? 6.150 -1.633 -10.371 1.00 94.06 81 TYR A C 1
ATOM 622 O O . TYR A 1 81 ? 5.341 -2.093 -11.181 1.00 94.06 81 TYR A O 1
ATOM 630 N N . ILE A 1 82 ? 7.357 -1.194 -10.717 1.00 94.69 82 ILE A N 1
ATOM 631 C CA . ILE A 1 82 ? 7.866 -1.297 -12.086 1.00 94.69 82 ILE A CA 1
ATOM 632 C C . ILE A 1 82 ? 9.115 -2.172 -12.131 1.00 94.69 82 ILE A C 1
ATOM 634 O O . ILE A 1 82 ? 9.847 -2.270 -11.148 1.00 94.69 82 ILE A O 1
ATOM 638 N N . ALA A 1 83 ? 9.360 -2.781 -13.288 1.00 91.31 83 ALA A N 1
ATOM 639 C CA . ALA A 1 83 ? 10.659 -3.327 -13.661 1.00 91.31 83 ALA A CA 1
ATOM 640 C C . ALA A 1 83 ? 11.034 -2.775 -15.037 1.00 91.31 83 ALA A C 1
ATOM 642 O O . ALA A 1 83 ? 10.194 -2.736 -15.945 1.00 91.31 83 ALA A O 1
ATOM 643 N N . CYS A 1 84 ? 12.265 -2.301 -15.182 1.00 89.69 84 CYS A N 1
ATOM 644 C CA . CYS A 1 84 ? 12.702 -1.612 -16.382 1.00 89.69 84 CYS A CA 1
ATOM 645 C C . CYS A 1 84 ? 14.185 -1.802 -16.679 1.00 89.69 84 CYS A C 1
ATOM 647 O O . CYS A 1 84 ? 14.991 -2.063 -15.786 1.00 89.69 84 CYS A O 1
ATOM 649 N N . THR A 1 85 ? 14.533 -1.616 -17.947 1.00 89.00 85 THR A N 1
ATOM 650 C CA . THR A 1 85 ? 15.904 -1.622 -18.444 1.00 89.00 85 THR A CA 1
ATOM 651 C C . THR A 1 85 ? 16.322 -0.249 -18.954 1.00 89.00 85 THR A C 1
ATOM 653 O O . THR A 1 85 ? 15.507 0.513 -19.482 1.00 89.00 85 THR A O 1
ATOM 656 N N . TYR A 1 86 ? 17.605 0.078 -18.804 1.00 81.38 86 TYR A N 1
ATOM 657 C CA . TYR A 1 86 ? 18.168 1.363 -19.229 1.00 81.38 86 TYR A CA 1
ATOM 658 C C . TYR A 1 86 ? 19.604 1.213 -19.746 1.00 81.38 86 TYR A C 1
ATOM 660 O O . TYR A 1 86 ? 20.286 0.248 -19.410 1.00 81.38 86 TYR A O 1
ATOM 668 N N . SER A 1 87 ? 20.071 2.158 -20.570 1.00 73.31 87 SER A N 1
ATOM 669 C CA . SER A 1 87 ? 21.469 2.197 -21.024 1.00 73.31 87 SER A CA 1
ATOM 670 C C . SER A 1 87 ? 22.363 2.913 -20.007 1.00 73.31 87 SER A C 1
ATOM 672 O O . SER A 1 87 ? 21.962 3.920 -19.423 1.00 73.31 87 SER A O 1
ATOM 674 N N . ASN A 1 88 ? 23.603 2.443 -19.831 1.00 62.94 88 ASN A N 1
ATOM 675 C CA . ASN A 1 88 ? 24.588 3.098 -18.959 1.00 62.94 88 ASN A CA 1
ATOM 676 C C . ASN A 1 88 ? 24.912 4.534 -19.408 1.00 62.94 88 ASN A C 1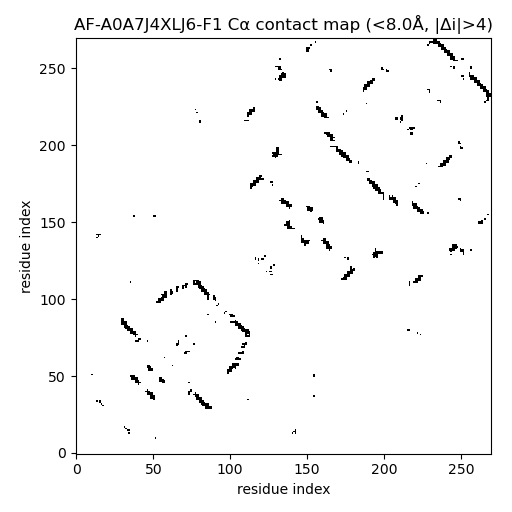
ATOM 678 O O . ASN A 1 88 ? 25.106 5.399 -18.555 1.00 62.94 88 ASN A O 1
ATOM 682 N N . ASP A 1 89 ? 24.886 4.813 -20.715 1.00 59.09 89 ASP A N 1
ATOM 683 C CA . ASP A 1 89 ? 25.124 6.160 -21.260 1.00 59.09 89 ASP A CA 1
ATOM 684 C C . ASP A 1 89 ? 24.026 7.157 -20.852 1.00 59.09 89 ASP A C 1
ATOM 686 O O . ASP A 1 89 ? 24.265 8.359 -20.750 1.00 59.09 89 ASP A O 1
ATOM 690 N N . GLU A 1 90 ? 22.821 6.655 -20.571 1.00 53.62 90 GLU A N 1
ATOM 691 C CA . GLU A 1 90 ? 21.678 7.447 -20.104 1.00 53.62 90 GLU A CA 1
ATOM 692 C C . GLU A 1 90 ? 21.604 7.538 -18.573 1.00 53.62 90 GLU A C 1
ATOM 694 O O . GLU A 1 90 ? 20.862 8.365 -18.042 1.00 53.62 90 GLU A O 1
ATOM 699 N N . ALA A 1 91 ? 22.400 6.725 -17.867 1.00 50.53 91 ALA A N 1
ATOM 700 C CA . ALA A 1 91 ? 22.614 6.812 -16.425 1.00 50.53 91 ALA A CA 1
ATOM 701 C C . ALA A 1 91 ? 23.756 7.778 -16.060 1.00 50.53 91 ALA A C 1
ATOM 703 O O . ALA A 1 91 ? 23.770 8.336 -14.962 1.00 50.53 91 ALA A O 1
ATOM 704 N N . SER A 1 92 ? 24.694 8.026 -16.980 1.00 42.56 92 SER A N 1
ATOM 705 C CA . SER A 1 92 ? 25.743 9.032 -16.826 1.00 42.56 92 SER A CA 1
ATOM 706 C C . SER A 1 92 ? 25.342 10.355 -17.477 1.00 42.56 92 SER A C 1
ATOM 708 O O . SER A 1 92 ? 25.692 10.651 -18.620 1.00 42.56 92 SER A O 1
ATOM 710 N N . GLY A 1 93 ? 24.656 11.209 -16.720 1.00 40.19 93 GLY A N 1
ATOM 711 C CA . GLY A 1 93 ? 24.651 12.638 -17.016 1.00 40.19 93 GLY A CA 1
ATOM 712 C C . GLY A 1 93 ? 26.085 13.172 -16.953 1.00 40.19 93 GLY A C 1
ATOM 713 O O . GLY A 1 93 ? 26.605 13.427 -15.868 1.00 40.19 93 GLY A O 1
ATOM 714 N N . ASN A 1 94 ? 26.739 13.311 -18.109 1.00 35.38 94 ASN A N 1
ATOM 715 C CA . ASN A 1 94 ? 28.018 14.003 -18.243 1.00 35.38 94 ASN A CA 1
ATOM 716 C C . ASN A 1 94 ? 27.926 15.380 -17.561 1.00 35.38 94 ASN A C 1
ATOM 718 O O . ASN A 1 94 ? 27.120 16.221 -17.956 1.00 35.38 94 ASN A O 1
ATOM 722 N N . SER A 1 95 ? 28.784 15.619 -16.563 1.00 38.06 95 SER A N 1
ATOM 723 C CA . SER A 1 95 ? 29.041 16.932 -15.942 1.00 38.06 95 SER A CA 1
ATOM 724 C C . SER A 1 95 ? 27.802 17.670 -15.393 1.00 38.06 95 SER A C 1
ATOM 726 O O . SER A 1 95 ? 27.363 18.672 -15.949 1.00 38.06 95 SER A O 1
ATOM 728 N N . GLY A 1 96 ? 27.281 17.199 -14.253 1.00 39.41 96 GLY A N 1
ATOM 729 C CA . GLY A 1 96 ? 26.212 17.848 -13.475 1.00 39.41 96 GLY A CA 1
ATOM 730 C C . GLY A 1 96 ? 25.053 16.887 -13.225 1.00 39.41 96 GLY A C 1
ATOM 731 O O . GLY A 1 96 ? 24.115 16.838 -14.012 1.00 39.41 96 GLY A O 1
ATOM 732 N N . ALA A 1 97 ? 25.157 16.077 -12.168 1.00 43.88 97 ALA A N 1
ATOM 733 C CA . ALA A 1 97 ? 24.253 14.967 -11.866 1.00 43.88 97 ALA A CA 1
ATOM 734 C C . ALA A 1 97 ? 22.774 15.397 -11.875 1.00 43.88 97 ALA A C 1
ATOM 736 O O . ALA A 1 97 ? 22.303 16.069 -10.961 1.00 43.88 97 ALA A O 1
ATOM 737 N N . THR A 1 98 ? 22.032 14.996 -12.907 1.00 53.81 98 THR A N 1
ATOM 738 C CA . THR A 1 98 ? 20.568 15.015 -12.856 1.00 53.81 98 THR A CA 1
ATOM 739 C C . THR A 1 98 ? 20.129 13.609 -12.475 1.00 53.81 98 THR A C 1
ATOM 741 O O . THR A 1 98 ? 20.493 12.652 -13.152 1.00 53.81 98 THR A O 1
ATOM 744 N N . ASN A 1 99 ? 19.385 13.468 -11.375 1.00 77.44 99 ASN A N 1
ATOM 745 C CA . ASN A 1 99 ? 18.835 12.198 -10.893 1.00 77.44 99 ASN A CA 1
ATOM 746 C C . ASN A 1 99 ? 17.699 11.718 -11.818 1.00 77.44 99 ASN A C 1
ATOM 748 O O . ASN A 1 99 ? 16.558 11.568 -11.399 1.00 77.44 99 ASN A O 1
ATOM 752 N N . THR A 1 100 ? 17.942 11.593 -13.123 1.00 84.38 100 THR A N 1
ATOM 753 C CA . THR A 1 100 ? 16.917 11.265 -14.119 1.00 84.38 100 THR A CA 1
ATOM 754 C C . THR A 1 100 ? 17.425 10.229 -15.111 1.00 84.38 100 THR A C 1
ATOM 756 O O . THR A 1 100 ? 18.327 10.519 -15.889 1.00 84.38 100 THR A O 1
ATOM 759 N N . LEU A 1 101 ? 16.779 9.065 -15.141 1.00 85.31 101 LEU A N 1
ATOM 760 C CA . LEU A 1 101 ? 16.932 8.067 -16.195 1.00 85.31 101 LEU A CA 1
ATOM 761 C C . LEU A 1 101 ? 15.960 8.397 -17.328 1.00 85.31 101 LEU A C 1
ATOM 763 O O . LEU A 1 101 ? 14.752 8.516 -17.101 1.00 85.31 101 LEU A O 1
ATOM 767 N N . LYS A 1 102 ? 16.482 8.574 -18.540 1.00 86.88 102 LYS A N 1
ATOM 768 C CA . LYS A 1 102 ? 15.693 8.852 -19.749 1.00 86.88 102 LYS A CA 1
ATOM 769 C C . LYS A 1 102 ? 15.624 7.624 -20.642 1.00 86.88 102 LYS A C 1
ATOM 771 O O . LYS A 1 102 ? 16.375 6.689 -20.426 1.00 86.88 102 LYS A O 1
ATOM 776 N N . ASN A 1 103 ? 14.679 7.646 -21.586 1.00 85.81 103 ASN A N 1
ATOM 777 C CA . ASN A 1 103 ? 14.439 6.604 -22.593 1.00 85.81 103 ASN A CA 1
ATOM 778 C C . ASN A 1 103 ? 14.450 5.173 -22.033 1.00 85.81 103 ASN A C 1
ATOM 780 O O . ASN A 1 103 ? 14.831 4.213 -22.701 1.00 85.81 103 ASN A O 1
ATOM 784 N N . VAL A 1 104 ? 13.954 5.031 -20.806 1.00 90.62 104 VAL A N 1
ATOM 785 C CA . VAL A 1 104 ? 13.902 3.757 -20.102 1.00 90.62 104 VAL A CA 1
ATOM 786 C C . VAL A 1 104 ? 12.900 2.837 -20.793 1.00 90.62 104 VAL A C 1
ATOM 788 O O . VAL A 1 104 ? 11.812 3.259 -21.189 1.00 90.62 104 VAL A O 1
ATOM 791 N N . THR A 1 105 ? 13.244 1.562 -20.927 1.00 94.19 105 THR A N 1
ATOM 792 C CA . THR A 1 105 ? 12.310 0.551 -21.421 1.00 94.19 105 THR A CA 1
ATOM 793 C C . THR A 1 105 ? 11.604 -0.084 -20.230 1.00 94.19 105 THR A C 1
ATOM 795 O O . THR A 1 105 ? 12.205 -0.852 -19.486 1.00 94.19 105 THR A O 1
ATOM 798 N N . LEU A 1 106 ? 10.321 0.227 -20.032 1.00 94.88 106 LEU A N 1
ATOM 799 C CA . LEU A 1 106 ? 9.489 -0.503 -19.071 1.00 94.88 106 LEU A CA 1
ATOM 800 C C . LEU A 1 106 ? 9.245 -1.930 -19.560 1.00 94.88 106 LEU A C 1
ATOM 802 O O . LEU A 1 106 ? 8.843 -2.146 -20.702 1.00 94.88 106 LEU A O 1
ATOM 806 N N . ASN A 1 107 ? 9.454 -2.900 -18.677 1.00 93.81 107 ASN A N 1
ATOM 807 C CA . ASN A 1 107 ? 9.179 -4.314 -18.937 1.00 93.81 107 ASN A CA 1
ATOM 808 C C . ASN A 1 107 ? 7.959 -4.806 -18.151 1.00 93.81 107 ASN A C 1
ATOM 810 O O . ASN A 1 107 ? 7.299 -5.762 -18.557 1.00 93.81 107 ASN A O 1
ATOM 814 N N . TYR A 1 108 ? 7.665 -4.149 -17.030 1.00 94.38 108 TYR A N 1
ATOM 815 C CA . TYR A 1 108 ? 6.561 -4.473 -16.143 1.00 94.38 108 TYR A CA 1
ATOM 816 C C . TYR A 1 108 ? 6.102 -3.218 -15.400 1.00 94.38 108 TYR A C 1
ATOM 818 O O . TYR A 1 108 ? 6.935 -2.411 -14.983 1.00 94.38 108 TYR A O 1
ATOM 826 N N . ALA A 1 109 ? 4.792 -3.075 -15.216 1.00 96.06 109 ALA A N 1
ATOM 827 C CA . ALA A 1 109 ? 4.194 -2.065 -14.353 1.00 96.06 109 ALA A CA 1
ATOM 828 C C . ALA A 1 109 ? 2.867 -2.590 -13.800 1.00 96.06 109 ALA A C 1
ATOM 830 O O . ALA A 1 109 ? 2.061 -3.148 -14.542 1.00 96.06 109 ALA A O 1
ATOM 831 N N . VAL A 1 110 ? 2.637 -2.410 -12.503 1.00 96.12 110 VAL A N 1
ATOM 832 C CA . VAL A 1 110 ? 1.370 -2.757 -11.851 1.00 96.12 110 VAL A CA 1
ATOM 833 C C . VAL A 1 110 ? 1.094 -1.789 -10.709 1.00 96.12 110 VAL A C 1
ATOM 835 O O .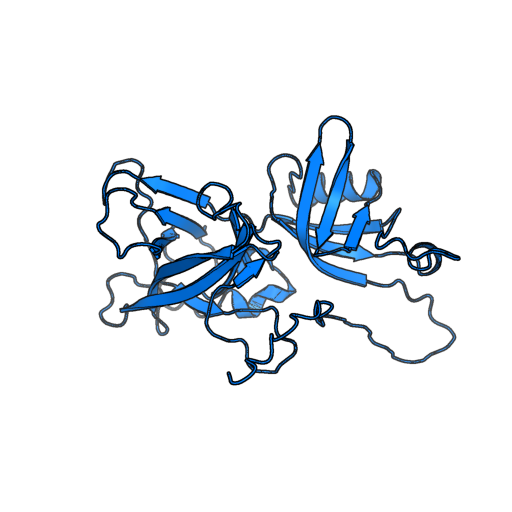 VAL A 1 110 ? 2.028 -1.373 -10.023 1.00 96.12 110 VAL A O 1
ATOM 838 N N . SER A 1 111 ? -0.174 -1.438 -10.497 1.00 97.19 111 SER A N 1
ATOM 839 C CA . SER A 1 111 ? -0.572 -0.605 -9.360 1.00 97.19 111 SER A CA 1
ATOM 840 C C . SER A 1 111 ? -0.322 -1.321 -8.030 1.00 97.19 111 SER A C 1
ATOM 842 O O . SER A 1 111 ? -0.487 -2.539 -7.912 1.00 97.19 111 SER A O 1
ATOM 844 N N . LEU A 1 112 ? 0.082 -0.540 -7.030 1.00 96.38 112 LEU A N 1
ATOM 845 C CA . LEU A 1 112 ? 0.173 -0.942 -5.627 1.00 96.38 112 LEU A CA 1
ATOM 846 C C . LEU A 1 112 ? -0.904 -0.269 -4.769 1.00 96.38 112 LEU A C 1
ATOM 848 O O . LEU A 1 112 ? -0.918 -0.456 -3.550 1.00 96.38 112 LEU A O 1
ATOM 852 N N . ASP A 1 113 ? -1.790 0.511 -5.388 1.00 97.44 113 ASP A N 1
ATOM 853 C CA . ASP A 1 113 ? -2.741 1.359 -4.688 1.00 97.44 113 ASP A CA 1
ATOM 854 C C . ASP A 1 113 ? -3.753 0.518 -3.904 1.00 97.44 113 ASP A C 1
ATOM 856 O O . ASP A 1 113 ? -4.478 -0.321 -4.443 1.00 97.44 113 ASP A O 1
ATOM 860 N N . GLY A 1 114 ? -3.791 0.759 -2.601 1.00 96.69 114 GLY A N 1
ATOM 861 C CA . GLY A 1 114 ? -4.884 0.387 -1.725 1.00 96.69 114 GLY A CA 1
ATOM 862 C C . GLY A 1 114 ? -5.873 1.539 -1.589 1.00 96.69 114 GLY A C 1
ATOM 863 O O . GLY A 1 114 ? -5.557 2.707 -1.831 1.00 96.69 114 GLY A O 1
ATOM 864 N N . THR A 1 115 ? -7.089 1.211 -1.176 1.00 97.38 115 THR A N 1
ATOM 865 C CA . THR A 1 115 ? -8.151 2.202 -0.993 1.00 97.38 115 THR A CA 1
ATOM 866 C C . THR A 1 115 ? -8.006 2.881 0.368 1.00 97.38 115 THR A C 1
ATOM 868 O O . THR A 1 115 ? -7.662 2.223 1.347 1.00 97.38 115 THR A O 1
ATOM 871 N N . VAL A 1 116 ? -8.284 4.184 0.455 1.00 97.75 116 VAL A N 1
ATOM 872 C CA . VAL A 1 116 ? -8.392 4.910 1.731 1.00 97.75 116 VAL A CA 1
ATOM 873 C C . VAL A 1 116 ? -9.778 5.526 1.830 1.00 97.75 116 VAL A C 1
ATOM 875 O O . VAL A 1 116 ? -10.195 6.258 0.934 1.00 97.75 116 VAL A O 1
ATOM 878 N N . GLU A 1 117 ? -10.485 5.244 2.918 1.00 96.38 117 GLU A N 1
ATOM 879 C CA . GLU A 1 117 ? -11.861 5.690 3.143 1.00 96.38 117 GLU A CA 1
ATOM 880 C C . GLU A 1 117 ? -11.961 6.473 4.450 1.00 96.38 117 GLU A C 1
ATOM 882 O O . GLU A 1 117 ? -11.350 6.113 5.455 1.00 96.38 117 GLU A O 1
ATOM 887 N N . SER A 1 118 ? -12.761 7.539 4.437 1.00 96.19 118 SER A N 1
ATOM 888 C CA . SER A 1 118 ? -13.203 8.229 5.648 1.00 96.19 118 SER A CA 1
ATOM 889 C C . SER A 1 118 ? -14.686 7.945 5.834 1.00 96.19 118 SER A C 1
ATOM 891 O O . SER A 1 118 ? -15.497 8.249 4.955 1.00 96.19 118 SER A O 1
ATOM 893 N N . VAL A 1 119 ? -15.039 7.320 6.951 1.00 96.69 119 VAL A N 1
ATOM 894 C CA . VAL A 1 119 ? -16.384 6.801 7.204 1.00 96.69 119 VAL A CA 1
ATOM 895 C C . VAL A 1 119 ? -16.880 7.360 8.526 1.00 96.69 119 VAL A C 1
ATOM 897 O O . VAL A 1 119 ? -16.228 7.197 9.547 1.00 96.69 119 VAL A O 1
ATOM 900 N N . ALA A 1 120 ? -18.041 8.016 8.529 1.00 93.38 120 ALA A N 1
ATOM 901 C CA . ALA A 1 120 ? -18.534 8.720 9.714 1.00 93.38 120 ALA A CA 1
ATOM 902 C C . ALA A 1 120 ? -18.717 7.807 10.940 1.00 93.38 120 ALA A C 1
ATOM 904 O O . ALA A 1 120 ? -18.453 8.241 12.062 1.00 93.38 120 ALA A O 1
ATOM 905 N N . GLU A 1 121 ? -19.164 6.564 10.726 1.00 91.75 121 GLU A N 1
ATOM 906 C CA . GLU A 1 121 ? -19.496 5.603 11.780 1.00 91.75 121 GLU A CA 1
ATOM 907 C C . GLU A 1 121 ? -19.184 4.162 11.347 1.00 91.75 121 GLU A C 1
ATOM 909 O O . GLU A 1 121 ? -19.363 3.793 10.183 1.00 91.75 121 GLU A O 1
ATOM 914 N N . LYS A 1 122 ? -18.754 3.328 12.303 1.00 93.69 122 LYS A N 1
ATOM 915 C CA . LYS A 1 122 ? -18.506 1.892 12.091 1.00 93.69 122 LYS A CA 1
ATOM 916 C C . LYS A 1 122 ? -19.804 1.176 11.702 1.00 93.69 122 LYS A C 1
ATOM 918 O O . LYS A 1 122 ? -20.816 1.315 12.383 1.00 93.69 122 LYS A O 1
ATOM 923 N N . GLY A 1 123 ? -19.755 0.367 10.647 1.00 90.38 123 GLY A N 1
ATOM 924 C CA . GLY A 1 123 ? -20.891 -0.391 10.120 1.00 90.38 123 GLY A CA 1
ATOM 925 C C . GLY A 1 123 ? -21.830 0.401 9.205 1.00 90.38 123 GLY A C 1
ATOM 926 O O . GLY A 1 123 ? -22.888 -0.117 8.843 1.00 90.38 123 GLY A O 1
ATOM 927 N N . ALA A 1 124 ? -21.477 1.633 8.820 1.00 92.75 124 ALA A N 1
ATOM 928 C CA . ALA A 1 124 ? -22.211 2.376 7.799 1.00 92.75 124 ALA A CA 1
ATOM 929 C C . ALA A 1 124 ? -22.221 1.627 6.451 1.00 92.75 124 ALA A C 1
ATOM 931 O O . ALA A 1 124 ? -21.377 0.779 6.178 1.00 92.75 124 ALA A O 1
ATOM 932 N N . SER A 1 125 ? -23.160 1.956 5.558 1.00 91.94 125 SER A N 1
ATOM 933 C CA . SER A 1 125 ? -23.297 1.258 4.267 1.00 91.94 125 SER A CA 1
ATOM 934 C C . SER A 1 125 ? -22.079 1.393 3.347 1.00 91.94 125 SER A C 1
ATOM 936 O O . SER A 1 125 ? -21.908 0.584 2.442 1.00 91.94 125 SER A O 1
ATOM 938 N N . ASN A 1 126 ? -21.276 2.439 3.543 1.00 91.31 126 ASN A N 1
ATOM 939 C CA . ASN A 1 126 ? -20.021 2.677 2.837 1.00 91.31 126 ASN A CA 1
ATOM 940 C C . ASN A 1 126 ? -18.788 2.267 3.661 1.00 91.31 126 ASN A C 1
ATOM 942 O O . ASN A 1 126 ? -17.683 2.626 3.273 1.00 91.31 126 ASN A O 1
ATOM 946 N N . ASP A 1 127 ? -18.967 1.595 4.803 1.00 95.69 127 ASP A N 1
ATOM 947 C CA . ASP A 1 127 ? -17.864 1.110 5.629 1.00 95.69 127 ASP A CA 1
ATOM 948 C C . ASP A 1 127 ? -17.322 -0.202 5.065 1.00 95.69 127 ASP A C 1
ATOM 950 O O . ASP A 1 127 ? -17.999 -1.237 5.085 1.00 95.69 127 ASP A O 1
ATOM 954 N N . SER A 1 128 ? -16.083 -0.178 4.584 1.00 95.94 128 SER A N 1
ATOM 955 C CA . SER A 1 128 ? -15.368 -1.409 4.282 1.00 95.94 128 SER A CA 1
ATOM 956 C C . SER A 1 128 ? -15.141 -2.209 5.569 1.00 95.94 128 SER A C 1
ATOM 958 O O . SER A 1 128 ? -14.493 -1.753 6.511 1.00 95.94 128 SER A O 1
ATOM 960 N N . VAL A 1 129 ? -15.628 -3.449 5.604 1.00 93.62 129 VAL A N 1
ATOM 961 C CA . VAL A 1 129 ? -15.407 -4.383 6.716 1.00 93.62 129 VAL A CA 1
ATOM 962 C C . VAL A 1 129 ? -14.468 -5.505 6.293 1.00 93.62 129 VAL A C 1
ATOM 964 O O . VAL A 1 129 ? -14.467 -5.936 5.140 1.00 93.62 129 VAL A O 1
ATOM 967 N N . ALA A 1 130 ? -13.644 -5.976 7.229 1.00 95.50 130 ALA A N 1
ATOM 968 C CA . ALA A 1 130 ? -12.765 -7.107 6.971 1.00 95.50 130 ALA A CA 1
ATOM 969 C C . ALA A 1 130 ? -13.608 -8.371 6.763 1.00 95.50 130 ALA A C 1
ATOM 971 O O . ALA A 1 130 ? -14.590 -8.597 7.471 1.00 95.50 130 ALA A O 1
ATOM 972 N N . THR A 1 131 ? -13.208 -9.199 5.804 1.00 94.75 131 THR A N 1
ATOM 973 C CA . THR A 1 131 ? -13.804 -10.520 5.554 1.00 94.75 131 THR A CA 1
ATOM 974 C C . THR A 1 131 ? -12.808 -11.649 5.796 1.00 94.75 131 THR A C 1
ATOM 976 O O . THR A 1 131 ? -13.213 -12.797 5.964 1.00 94.75 131 THR A O 1
ATOM 979 N N . ALA A 1 132 ? -11.515 -11.332 5.864 1.00 94.69 132 ALA A N 1
ATOM 980 C CA . ALA A 1 132 ? -10.438 -12.256 6.176 1.00 94.69 132 ALA A CA 1
ATOM 981 C C . ALA A 1 132 ? -9.375 -11.554 7.043 1.00 94.69 132 ALA A C 1
ATOM 983 O O . ALA A 1 132 ? -9.237 -10.333 6.970 1.00 94.69 132 ALA A O 1
ATOM 984 N N . PRO A 1 133 ? -8.613 -12.291 7.864 1.00 96.19 133 PRO A N 1
ATOM 985 C CA . PRO A 1 133 ? -7.459 -11.745 8.561 1.00 96.19 133 PRO A CA 1
ATOM 986 C C . PRO A 1 133 ? -6.261 -11.643 7.607 1.00 96.19 133 PRO A C 1
ATOM 988 O O . PRO A 1 133 ? -6.227 -12.271 6.546 1.00 96.19 133 PRO A O 1
ATOM 991 N N . ILE A 1 134 ? -5.249 -10.871 7.981 1.00 96.62 134 ILE A N 1
ATOM 992 C CA . ILE A 1 134 ? -3.912 -10.968 7.382 1.00 96.62 134 ILE A CA 1
ATOM 993 C C . ILE A 1 134 ? -3.026 -11.873 8.243 1.00 96.62 134 ILE A C 1
ATOM 995 O O . ILE A 1 134 ? -3.362 -12.204 9.372 1.00 96.62 134 ILE A O 1
ATOM 999 N N . ILE A 1 135 ? -1.873 -12.280 7.729 1.00 95.31 135 ILE A N 1
ATOM 1000 C CA . ILE A 1 135 ? -0.868 -13.010 8.511 1.00 95.31 135 ILE A CA 1
ATOM 1001 C C . ILE A 1 135 ? 0.020 -12.023 9.267 1.00 95.31 135 ILE A C 1
ATOM 1003 O O . ILE A 1 135 ? 0.297 -12.247 10.440 1.00 95.31 135 ILE A O 1
ATOM 1007 N N . ARG A 1 136 ? 0.502 -10.978 8.577 1.00 94.00 136 ARG A N 1
ATOM 1008 C CA . ARG A 1 136 ? 1.336 -9.908 9.150 1.00 94.00 136 ARG A CA 1
ATOM 1009 C C . ARG A 1 136 ? 1.564 -8.753 8.184 1.00 94.00 136 ARG A C 1
ATOM 1011 O O . ARG A 1 136 ? 1.500 -8.934 6.962 1.00 94.00 136 ARG A O 1
ATOM 1018 N N . VAL A 1 137 ? 1.974 -7.621 8.743 1.00 94.25 137 VAL A N 1
ATOM 1019 C CA . VAL A 1 137 ? 2.563 -6.485 8.022 1.00 94.25 137 VAL A CA 1
ATOM 1020 C C . VAL A 1 137 ? 4.084 -6.481 8.185 1.00 94.25 137 VAL A C 1
ATOM 1022 O O . VAL A 1 137 ? 4.603 -6.776 9.260 1.00 94.25 137 VAL A O 1
ATOM 1025 N N . THR A 1 138 ? 4.809 -6.122 7.124 1.00 89.50 138 THR A N 1
ATOM 1026 C CA . THR A 1 138 ? 6.267 -5.931 7.161 1.00 89.50 138 THR A CA 1
ATOM 1027 C C . THR A 1 138 ? 6.698 -4.660 6.438 1.00 89.50 138 THR A C 1
ATOM 1029 O O . THR A 1 138 ? 6.188 -4.330 5.362 1.00 89.50 138 THR A O 1
ATOM 1032 N N . ASN A 1 139 ? 7.702 -3.998 7.002 1.00 79.56 139 ASN A N 1
ATOM 1033 C CA . ASN A 1 139 ? 8.459 -2.949 6.354 1.00 79.56 139 ASN A CA 1
ATOM 1034 C C . ASN A 1 139 ? 9.533 -3.622 5.498 1.00 79.56 139 ASN A C 1
ATOM 1036 O O . ASN A 1 139 ? 10.390 -4.350 6.000 1.00 79.56 139 ASN A O 1
ATOM 1040 N N . VAL A 1 140 ? 9.456 -3.402 4.190 1.00 64.44 140 VAL A N 1
ATOM 1041 C CA . VAL A 1 140 ? 10.214 -4.167 3.193 1.00 64.44 140 VAL A CA 1
ATOM 1042 C C . VAL A 1 140 ? 11.353 -3.357 2.562 1.00 64.44 140 VAL A C 1
ATOM 1044 O O . VAL A 1 140 ? 11.945 -3.797 1.583 1.00 64.44 140 VAL A O 1
ATOM 1047 N N . MET A 1 141 ? 11.667 -2.176 3.108 1.00 54.41 141 MET A N 1
ATOM 1048 C CA . MET A 1 141 ? 12.731 -1.300 2.592 1.00 54.41 141 MET A CA 1
ATOM 1049 C C . MET A 1 141 ? 14.126 -1.608 3.156 1.00 54.41 141 MET A C 1
ATOM 1051 O O . MET A 1 141 ? 15.093 -0.979 2.725 1.00 54.41 141 MET A O 1
ATOM 1055 N N . SER A 1 142 ? 14.276 -2.523 4.122 1.00 41.62 142 SER A N 1
ATOM 1056 C CA . SER A 1 142 ? 15.587 -2.755 4.737 1.00 41.62 142 SER A CA 1
ATOM 1057 C C . SER A 1 142 ? 16.411 -3.796 3.969 1.00 41.62 142 SER A C 1
ATOM 1059 O O . SER A 1 142 ? 15.986 -4.918 3.715 1.00 41.62 142 SER A O 1
ATOM 1061 N N . SER A 1 143 ? 17.647 -3.422 3.633 1.00 41.06 143 SER A N 1
ATOM 1062 C CA . SER A 1 143 ? 18.710 -4.333 3.185 1.00 41.06 143 SER A CA 1
ATOM 1063 C C . SER A 1 143 ? 19.296 -5.167 4.335 1.00 41.06 143 SER A C 1
ATOM 1065 O O . SER A 1 143 ? 20.236 -5.938 4.140 1.00 41.06 143 SER A O 1
ATOM 1067 N N . SER A 1 144 ? 18.788 -4.983 5.558 1.00 40.78 144 SER A N 1
ATOM 1068 C CA . SER A 1 144 ? 19.088 -5.835 6.700 1.00 40.78 144 SER A CA 1
ATOM 1069 C C . SER A 1 144 ? 18.211 -7.082 6.634 1.00 40.78 144 SER A C 1
ATOM 1071 O O . SER A 1 144 ? 17.037 -7.021 6.290 1.00 40.78 144 SER A O 1
ATOM 1073 N N . SER A 1 145 ? 18.762 -8.227 7.017 1.00 42.56 145 SER A N 1
ATOM 1074 C CA . SER A 1 145 ? 18.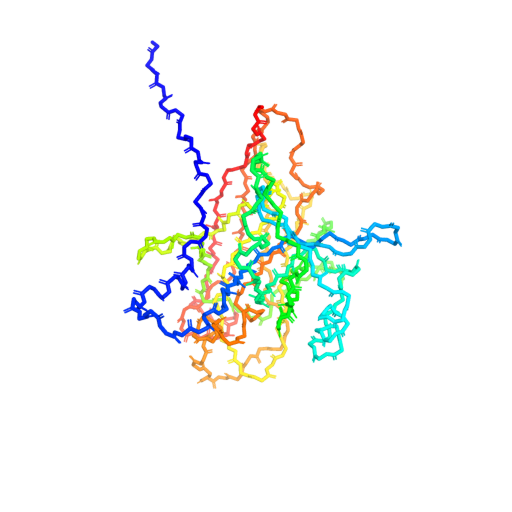085 -9.530 7.081 1.00 42.56 145 SER A CA 1
ATOM 1075 C C . SER A 1 145 ? 16.900 -9.603 8.066 1.00 42.56 145 SER A C 1
ATOM 1077 O O . SER A 1 145 ? 16.415 -10.692 8.368 1.00 42.56 145 SER A O 1
ATOM 1079 N N . THR A 1 146 ? 16.425 -8.465 8.573 1.00 50.00 146 THR A N 1
ATOM 1080 C CA . THR A 1 146 ? 15.313 -8.341 9.512 1.00 50.00 146 THR A CA 1
ATOM 1081 C C . THR A 1 146 ? 14.383 -7.225 9.039 1.00 50.00 146 THR A C 1
ATOM 1083 O O . THR A 1 146 ? 14.565 -6.063 9.404 1.00 50.00 146 THR A O 1
ATOM 1086 N N . SER A 1 147 ? 13.387 -7.575 8.223 1.00 62.22 147 SER A N 1
ATOM 1087 C CA . SER A 1 147 ? 12.234 -6.707 7.976 1.00 62.22 147 SER A CA 1
ATOM 1088 C C . SER A 1 147 ? 11.528 -6.442 9.308 1.00 62.22 147 SER A C 1
ATOM 1090 O O . SER A 1 147 ? 11.118 -7.395 9.977 1.00 62.22 147 SER A O 1
ATOM 1092 N N . GLU A 1 148 ? 11.387 -5.181 9.709 1.00 75.06 148 GLU A N 1
ATOM 1093 C CA . GLU A 1 148 ? 10.583 -4.830 10.882 1.00 75.06 148 GLU A CA 1
ATOM 1094 C C . GLU A 1 148 ? 9.100 -5.064 10.578 1.00 75.06 148 GLU A C 1
ATOM 1096 O O . GLU A 1 148 ? 8.625 -4.745 9.490 1.00 75.06 148 GLU A O 1
ATOM 1101 N N . GLU A 1 149 ? 8.342 -5.617 11.522 1.00 85.38 149 GLU A N 1
ATOM 1102 C CA . GLU A 1 149 ? 6.891 -5.743 11.371 1.00 85.38 149 GLU A CA 1
ATOM 1103 C C . GLU A 1 149 ? 6.240 -4.378 11.626 1.00 85.38 149 GLU A C 1
ATOM 1105 O O . GLU A 1 149 ? 5.856 -4.070 12.754 1.00 85.38 149 GLU A O 1
ATOM 1110 N N . ASN A 1 150 ? 6.192 -3.523 10.601 1.00 89.75 150 ASN A N 1
ATOM 1111 C CA . ASN A 1 150 ? 5.521 -2.225 10.648 1.00 89.75 150 ASN A CA 1
ATOM 1112 C C . ASN A 1 150 ? 5.221 -1.681 9.239 1.00 89.75 150 ASN A C 1
ATOM 1114 O O . ASN A 1 150 ? 5.708 -2.206 8.239 1.00 89.75 150 ASN A O 1
ATOM 1118 N N . PHE A 1 151 ? 4.449 -0.600 9.172 1.00 92.31 151 PHE A N 1
ATOM 1119 C CA . PHE A 1 151 ? 4.336 0.254 7.991 1.00 92.31 151 PHE A CA 1
ATOM 1120 C C . PHE A 1 151 ? 5.454 1.305 7.968 1.00 92.31 151 PHE A C 1
ATOM 1122 O O . PHE A 1 151 ? 6.110 1.558 8.980 1.00 92.31 151 PHE A O 1
ATOM 1129 N N . TYR A 1 152 ? 5.630 1.973 6.829 1.00 89.00 152 TYR A N 1
ATOM 1130 C CA . TYR A 1 152 ? 6.436 3.190 6.730 1.00 89.00 152 TYR A CA 1
ATOM 1131 C C . TYR A 1 152 ? 5.780 4.219 5.805 1.00 89.00 152 TYR A C 1
ATOM 1133 O O . TYR A 1 152 ? 4.900 3.880 5.014 1.00 89.00 152 TYR A O 1
ATOM 1141 N N . ILE A 1 153 ? 6.207 5.480 5.909 1.00 89.31 153 ILE A N 1
ATOM 1142 C CA . ILE A 1 153 ? 5.785 6.542 4.991 1.00 89.31 153 ILE A CA 1
ATOM 1143 C C . ILE A 1 153 ? 6.802 6.658 3.858 1.00 89.31 153 ILE A C 1
ATOM 1145 O O . ILE A 1 153 ? 7.975 6.938 4.097 1.00 89.31 153 ILE A O 1
ATOM 1149 N N . LEU A 1 154 ? 6.343 6.446 2.628 1.00 86.88 154 LEU A N 1
ATOM 1150 C CA . LEU A 1 154 ? 7.099 6.667 1.402 1.00 86.88 154 LEU A CA 1
ATOM 1151 C C . LEU A 1 154 ? 6.743 8.035 0.810 1.00 86.88 154 LEU A C 1
ATOM 1153 O O . LEU A 1 154 ? 5.571 8.426 0.799 1.00 86.88 154 LEU A O 1
ATOM 1157 N N . ASP A 1 155 ? 7.762 8.760 0.344 1.00 81.81 155 ASP A N 1
ATOM 1158 C CA . ASP A 1 155 ? 7.641 10.073 -0.307 1.00 81.81 155 ASP A CA 1
ATOM 1159 C C . ASP A 1 155 ? 6.749 11.069 0.466 1.00 81.81 155 ASP A C 1
ATOM 1161 O O . ASP A 1 155 ? 5.978 11.832 -0.113 1.00 81.81 155 ASP A O 1
ATOM 1165 N N . ASN A 1 156 ? 6.845 11.052 1.803 1.00 85.06 156 ASN A N 1
ATOM 1166 C CA . ASN A 1 156 ? 6.103 11.927 2.721 1.00 85.06 156 ASN A CA 1
ATOM 1167 C C . ASN A 1 156 ? 4.571 11.881 2.585 1.00 85.06 156 ASN A C 1
ATOM 1169 O O . ASN A 1 156 ? 3.895 12.814 3.018 1.00 85.06 156 ASN A O 1
ATOM 1173 N N . ARG A 1 157 ? 4.018 10.812 1.999 1.00 89.00 157 ARG A N 1
ATOM 1174 C CA . ARG A 1 157 ? 2.598 10.755 1.628 1.00 89.00 157 ARG A CA 1
ATOM 1175 C C . ARG A 1 157 ? 1.975 9.371 1.720 1.00 89.00 157 ARG A C 1
ATOM 1177 O O . ARG A 1 157 ? 0.832 9.251 2.157 1.00 89.00 157 ARG A O 1
ATOM 1184 N N . TYR A 1 158 ? 2.684 8.340 1.276 1.00 93.69 158 TYR A N 1
ATOM 1185 C CA . TYR A 1 158 ? 2.094 7.021 1.087 1.00 93.69 158 TYR A CA 1
ATOM 1186 C C . TYR A 1 158 ? 2.433 6.115 2.261 1.00 93.69 158 TYR A C 1
ATOM 1188 O O . TYR A 1 158 ? 3.603 5.831 2.507 1.00 93.69 158 TYR A O 1
ATOM 1196 N N . LEU A 1 159 ? 1.421 5.617 2.965 1.00 95.56 159 LEU A N 1
ATOM 1197 C CA . LEU A 1 159 ? 1.620 4.539 3.925 1.00 95.56 159 LEU A CA 1
ATOM 1198 C C . LEU A 1 159 ? 1.836 3.241 3.150 1.00 95.56 159 LEU A C 1
ATOM 1200 O O . LEU A 1 159 ? 0.939 2.786 2.444 1.00 95.56 159 LEU A O 1
ATOM 1204 N N . PHE A 1 160 ? 3.024 2.661 3.263 1.00 93.56 160 PHE A N 1
ATOM 1205 C CA . PHE A 1 160 ? 3.443 1.506 2.480 1.00 93.56 160 PHE A CA 1
ATOM 1206 C C . PHE A 1 160 ? 3.813 0.332 3.383 1.00 93.56 160 PHE A C 1
ATOM 1208 O O . PHE A 1 160 ? 4.447 0.506 4.428 1.00 93.56 160 PHE A O 1
ATOM 1215 N N . ALA A 1 161 ? 3.459 -0.879 2.949 1.00 93.38 161 ALA A N 1
ATOM 1216 C CA . ALA A 1 161 ? 3.971 -2.111 3.534 1.00 93.38 161 ALA A CA 1
ATOM 1217 C C . ALA A 1 161 ? 3.867 -3.312 2.584 1.00 93.38 161 ALA A C 1
ATOM 1219 O O . ALA A 1 161 ? 3.120 -3.309 1.603 1.00 93.38 161 ALA A O 1
ATOM 1220 N N . GLY A 1 162 ? 4.587 -4.379 2.929 1.00 93.62 162 GLY A N 1
ATOM 1221 C CA . GLY A 1 162 ? 4.276 -5.730 2.476 1.00 93.62 162 GLY A CA 1
ATOM 1222 C C . GLY A 1 162 ? 3.233 -6.357 3.397 1.00 93.62 162 GLY A C 1
ATOM 1223 O O . GLY A 1 162 ? 3.447 -6.425 4.609 1.00 93.62 162 GLY A O 1
ATOM 1224 N N . ILE A 1 163 ? 2.123 -6.823 2.832 1.00 95.62 163 ILE A N 1
ATOM 1225 C CA . ILE A 1 163 ? 1.018 -7.446 3.562 1.00 95.62 163 ILE A CA 1
ATOM 1226 C C . ILE A 1 163 ? 0.986 -8.932 3.212 1.00 95.62 163 ILE A C 1
ATOM 1228 O O . ILE A 1 163 ? 0.694 -9.323 2.079 1.00 95.62 163 ILE A O 1
ATOM 1232 N N . SER A 1 164 ? 1.302 -9.769 4.199 1.00 95.00 164 SER A N 1
ATOM 1233 C CA . SER A 1 164 ? 1.232 -11.225 4.077 1.00 95.00 164 SER A CA 1
ATOM 1234 C C . SER A 1 164 ? -0.190 -11.700 4.344 1.00 95.00 164 SER A C 1
ATOM 1236 O O . SER A 1 164 ? -0.746 -11.379 5.388 1.00 95.00 164 SER A O 1
ATOM 1238 N N . TYR A 1 165 ? -0.759 -12.498 3.450 1.00 95.38 165 TYR A N 1
ATOM 1239 C CA . TYR A 1 165 ? -2.051 -13.169 3.627 1.00 95.38 165 TYR A CA 1
ATOM 1240 C C . TYR A 1 165 ? -2.087 -14.435 2.768 1.00 95.38 165 TYR A C 1
ATOM 1242 O O . TYR A 1 165 ? -1.238 -14.616 1.889 1.00 95.38 165 TYR A O 1
ATOM 1250 N N . TYR A 1 166 ? -3.049 -15.312 3.042 1.00 93.88 166 TYR A N 1
ATOM 1251 C CA . TYR A 1 166 ? -3.274 -16.513 2.244 1.00 93.88 166 TYR A CA 1
ATOM 1252 C C . TYR A 1 166 ? -3.907 -16.150 0.903 1.00 93.88 166 TYR A C 1
ATOM 1254 O O . TYR A 1 166 ? -4.921 -15.457 0.881 1.00 93.88 166 TYR A O 1
ATOM 1262 N N . VAL A 1 167 ? -3.317 -16.620 -0.196 1.00 92.56 167 VAL A N 1
ATOM 1263 C CA . VAL A 1 167 ? -3.743 -16.272 -1.558 1.00 92.56 16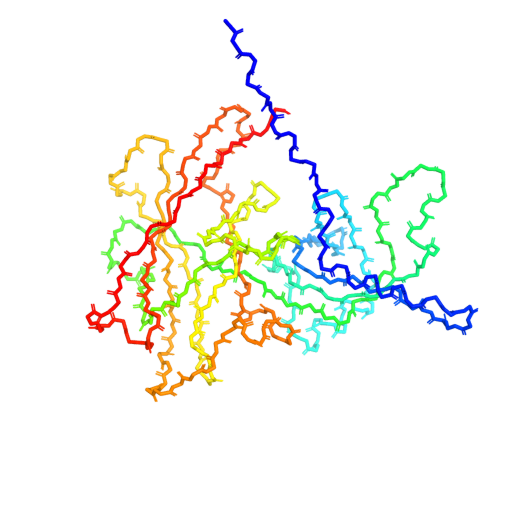7 VAL A CA 1
ATOM 1264 C C . VAL A 1 167 ? -3.692 -17.487 -2.474 1.00 92.56 167 VAL A C 1
ATOM 1266 O O . VAL A 1 167 ? -2.702 -18.218 -2.488 1.00 92.56 167 VAL A O 1
ATOM 1269 N N . GLN A 1 168 ? -4.744 -17.701 -3.263 1.00 88.94 168 GLN A N 1
ATOM 1270 C CA . GLN A 1 168 ? -4.768 -18.730 -4.297 1.00 88.94 168 GLN A CA 1
ATOM 1271 C C . GLN A 1 168 ? -5.615 -18.324 -5.509 1.00 88.94 168 GLN A C 1
ATOM 1273 O O . GLN A 1 168 ? -5.068 -18.097 -6.585 1.00 88.94 168 GLN A O 1
ATOM 1278 N N . GLU A 1 169 ? -6.938 -18.259 -5.356 1.00 84.62 169 GLU A N 1
ATOM 1279 C CA . GLU A 1 169 ? -7.881 -18.056 -6.470 1.00 84.62 169 GLU A CA 1
ATOM 1280 C C . GLU A 1 169 ? -8.830 -16.882 -6.234 1.00 84.62 169 GLU A C 1
ATOM 1282 O O . GLU A 1 169 ? -9.505 -16.433 -7.166 1.00 84.62 169 GLU A O 1
ATOM 1287 N N . LYS A 1 170 ? -8.964 -16.421 -4.989 1.00 89.62 170 LYS A N 1
ATOM 1288 C CA . LYS A 1 170 ? -9.948 -15.406 -4.644 1.00 89.62 170 LYS A CA 1
ATOM 1289 C C . LYS A 1 170 ? -9.422 -14.007 -4.905 1.00 89.62 170 LYS A C 1
ATOM 1291 O O . LYS A 1 170 ? -8.227 -13.742 -4.974 1.00 89.62 170 LYS A O 1
ATOM 1296 N N . GLN A 1 171 ? -10.371 -13.099 -5.099 1.00 88.88 171 GLN A N 1
ATOM 1297 C CA . GLN A 1 171 ? -10.075 -11.680 -5.168 1.00 88.88 171 GLN A CA 1
ATOM 1298 C C . GLN A 1 171 ? -9.925 -11.138 -3.754 1.00 88.88 171 GLN A C 1
ATOM 1300 O O . GLN A 1 171 ? -10.783 -11.382 -2.901 1.00 88.88 171 GLN A O 1
ATOM 1305 N N . HIS A 1 172 ? -8.860 -10.371 -3.565 1.00 93.31 172 HIS A N 1
ATOM 1306 C CA . HIS A 1 172 ? -8.510 -9.717 -2.317 1.00 93.31 172 HIS A CA 1
ATOM 1307 C C . HIS A 1 172 ? -8.467 -8.210 -2.532 1.00 93.31 172 HIS A C 1
ATOM 1309 O O . HIS A 1 172 ? -8.003 -7.735 -3.571 1.00 93.31 172 HIS A O 1
ATOM 1315 N N . SER A 1 173 ? -8.924 -7.462 -1.538 1.00 94.88 173 SER A N 1
ATOM 1316 C CA . SER A 1 173 ? -8.803 -6.010 -1.492 1.00 94.88 173 SER A CA 1
ATOM 1317 C C . SER A 1 173 ? -8.268 -5.568 -0.138 1.00 94.88 173 SER A C 1
ATOM 1319 O O . SER A 1 173 ? -8.423 -6.257 0.872 1.00 94.88 173 SER A O 1
ATOM 1321 N N . PHE A 1 174 ? -7.620 -4.408 -0.128 1.00 97.69 174 PHE A N 1
ATOM 1322 C CA . PHE A 1 174 ? -7.107 -3.795 1.086 1.00 97.69 174 PHE A CA 1
ATOM 1323 C C . PHE A 1 174 ? -7.577 -2.353 1.139 1.00 97.69 174 PHE A C 1
ATOM 1325 O O . PHE A 1 174 ? -7.215 -1.549 0.277 1.00 97.69 174 PHE A O 1
ATOM 1332 N N . THR A 1 175 ? -8.366 -2.050 2.163 1.00 98.38 175 THR A N 1
ATOM 1333 C CA . THR A 1 175 ? -8.888 -0.709 2.412 1.00 98.38 175 THR A CA 1
ATOM 1334 C C . THR A 1 175 ? -8.405 -0.224 3.766 1.00 98.38 175 THR A C 1
ATOM 1336 O O . THR A 1 175 ? -8.530 -0.930 4.763 1.00 98.38 175 THR A O 1
ATOM 1339 N N . LEU A 1 176 ? -7.863 0.983 3.815 1.00 98.25 176 LEU A N 1
ATOM 1340 C CA . LEU A 1 176 ? -7.524 1.678 5.041 1.00 98.25 176 LEU A CA 1
ATOM 1341 C C . LEU A 1 176 ? -8.687 2.600 5.420 1.00 98.25 176 LEU A C 1
ATOM 1343 O O . LEU A 1 176 ? -8.956 3.581 4.730 1.00 98.25 176 LEU A O 1
ATOM 1347 N N . VAL A 1 177 ? -9.387 2.280 6.504 1.00 98.44 177 VAL A N 1
ATOM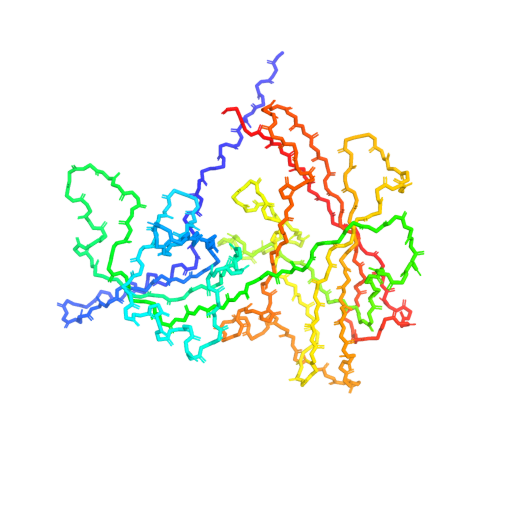 1348 C CA . VAL A 1 177 ? -10.566 3.031 6.950 1.00 98.44 177 VAL A CA 1
ATOM 1349 C C . VAL A 1 177 ? -10.200 3.942 8.115 1.00 98.44 177 VAL A C 1
ATOM 1351 O O . VAL A 1 177 ? -9.623 3.489 9.103 1.00 98.44 177 VAL A O 1
ATOM 1354 N N . ASN A 1 178 ? -10.558 5.218 8.019 1.00 97.69 178 ASN A N 1
ATOM 1355 C CA . ASN A 1 178 ? -10.527 6.179 9.114 1.00 97.69 178 ASN A CA 1
ATOM 1356 C C . ASN A 1 178 ? -11.955 6.523 9.554 1.00 97.69 178 ASN A C 1
ATOM 1358 O O . ASN A 1 178 ? -12.810 6.813 8.718 1.00 97.69 178 ASN A O 1
ATOM 1362 N N . TYR A 1 179 ? -12.185 6.549 10.866 1.00 97.25 179 TYR A N 1
ATOM 1363 C CA . TYR A 1 179 ? -13.433 7.029 11.455 1.00 97.25 179 TYR A CA 1
ATOM 1364 C C . TYR A 1 179 ? -13.173 8.398 12.105 1.00 97.25 179 TYR A C 1
ATOM 1366 O O . TYR A 1 179 ? -12.657 8.442 13.219 1.00 97.25 179 TYR A O 1
ATOM 1374 N N . PRO A 1 180 ? -13.487 9.530 11.444 1.00 93.62 180 PRO A N 1
ATOM 1375 C CA . PRO A 1 180 ? -13.077 10.859 11.909 1.00 93.62 180 PRO A CA 1
ATOM 1376 C C . PRO A 1 180 ? -13.783 11.305 13.198 1.00 93.62 180 PRO A C 1
ATOM 1378 O O . PRO A 1 180 ? -13.305 12.214 13.868 1.00 93.62 180 PRO A O 1
ATOM 1381 N N . ASN A 1 181 ? -14.906 10.671 13.547 1.00 93.50 181 ASN A N 1
ATOM 1382 C CA . ASN A 1 181 ? -15.651 10.936 14.780 1.00 93.50 181 ASN A CA 1
ATOM 1383 C C . ASN A 1 181 ? -15.228 10.020 15.942 1.00 93.50 181 ASN A C 1
ATOM 1385 O O . ASN A 1 181 ? -15.777 10.136 17.036 1.00 93.50 181 ASN A O 1
ATOM 1389 N N . GLU A 1 182 ? -14.316 9.070 15.711 1.00 95.06 182 GLU A N 1
ATOM 1390 C CA . GLU A 1 182 ? -13.793 8.219 16.776 1.00 95.06 182 GLU A CA 1
ATOM 1391 C C . GLU A 1 182 ? -12.879 9.042 17.687 1.00 95.06 182 GLU A C 1
ATOM 1393 O O . GLU A 1 182 ? -11.938 9.684 17.221 1.00 95.06 182 GLU A O 1
ATOM 1398 N N . GLU A 1 183 ? -13.156 9.023 18.993 1.00 93.38 183 GLU A N 1
ATOM 1399 C CA . GLU A 1 183 ? -12.305 9.695 19.970 1.00 93.38 183 GLU A CA 1
ATOM 1400 C C . GLU A 1 183 ? -10.920 9.038 20.001 1.00 93.38 183 GLU A C 1
ATOM 1402 O O . GLU A 1 183 ? -10.770 7.853 20.305 1.00 93.38 183 GLU A O 1
ATOM 1407 N N . VAL A 1 184 ? -9.902 9.836 19.691 1.00 93.94 184 VAL A N 1
ATOM 1408 C CA . VAL A 1 184 ? -8.488 9.461 19.736 1.00 93.94 184 VAL A CA 1
ATOM 1409 C C . VAL A 1 184 ? -7.703 10.531 20.486 1.00 93.94 184 VAL A C 1
ATOM 1411 O O . VAL A 1 184 ? -8.157 11.666 20.636 1.00 93.94 184 VAL A O 1
ATOM 1414 N N . GLU A 1 185 ? -6.524 10.165 20.986 1.00 93.81 185 GLU A N 1
ATOM 1415 C CA . GLU A 1 185 ? -5.611 11.129 21.603 1.00 93.81 185 GLU A CA 1
ATOM 1416 C C . GLU A 1 185 ? -5.236 12.241 20.608 1.00 93.81 185 GLU A C 1
ATOM 1418 O O . GLU A 1 185 ? -5.121 12.008 19.402 1.00 93.81 185 GLU A O 1
ATOM 1423 N N . ASP A 1 186 ? -5.019 13.457 21.114 1.00 90.25 186 ASP A N 1
ATOM 1424 C CA . ASP A 1 186 ? -4.589 14.575 20.273 1.00 90.25 186 ASP A CA 1
ATOM 1425 C C . ASP A 1 186 ? -3.254 14.257 19.577 1.00 90.25 186 ASP A C 1
ATOM 1427 O O . ASP A 1 186 ? -2.347 13.660 20.162 1.00 90.25 186 ASP A O 1
ATOM 1431 N N . GLY A 1 187 ? -3.142 14.630 18.302 1.00 90.75 187 GLY A N 1
ATOM 1432 C CA . GLY A 1 187 ? -1.996 14.276 17.459 1.00 90.75 187 GLY A CA 1
ATOM 1433 C C . GLY A 1 187 ? -1.942 12.809 17.007 1.00 90.75 187 GLY A C 1
ATOM 1434 O O . GLY A 1 187 ? -0.950 12.415 16.389 1.00 90.75 187 GLY A O 1
ATOM 1435 N N . VAL A 1 188 ? -2.978 12.000 17.266 1.00 95.81 188 VAL A N 1
ATOM 1436 C CA . VAL A 1 188 ? -3.092 10.621 16.765 1.00 95.81 188 VAL A CA 1
ATOM 1437 C C . VAL A 1 188 ? -4.067 10.539 15.595 1.00 95.81 188 VAL A C 1
ATOM 1439 O O . VAL A 1 188 ? -5.178 11.055 15.645 1.00 95.81 188 VAL A O 1
ATOM 1442 N N . ILE A 1 189 ? -3.670 9.821 14.545 1.00 96.00 189 ILE A N 1
ATOM 1443 C CA . ILE A 1 189 ? -4.547 9.418 13.446 1.00 96.00 189 ILE A CA 1
ATOM 1444 C C . ILE A 1 189 ? -4.681 7.898 13.504 1.00 96.00 189 ILE A C 1
ATOM 1446 O O . ILE A 1 189 ? -3.694 7.181 13.321 1.00 96.00 189 ILE A O 1
ATOM 1450 N N . LYS A 1 190 ? -5.894 7.399 13.768 1.00 97.88 190 LYS A N 1
ATOM 1451 C CA . LYS A 1 190 ? -6.181 5.959 13.794 1.00 97.88 190 LYS A CA 1
ATOM 1452 C C . LYS A 1 190 ? -6.825 5.507 12.486 1.00 97.88 190 LYS A C 1
ATOM 1454 O O . LYS A 1 190 ? -7.782 6.108 11.995 1.00 97.88 190 LYS A O 1
ATOM 1459 N N . PHE A 1 191 ? -6.296 4.416 11.955 1.00 98.50 191 PHE A N 1
ATOM 1460 C CA . PHE A 1 191 ? -6.802 3.704 10.799 1.00 98.50 191 PHE A CA 1
ATOM 1461 C C . PHE A 1 191 ? -7.054 2.235 11.134 1.00 98.50 191 PHE A C 1
ATOM 1463 O O . PHE A 1 191 ? -6.475 1.678 12.067 1.00 98.50 191 PHE A O 1
ATOM 1470 N N . TYR A 1 192 ? -7.879 1.601 10.309 1.00 98.38 192 TYR A N 1
ATOM 1471 C CA . TYR A 1 192 ? -8.162 0.175 10.336 1.00 98.38 192 TYR A CA 1
ATOM 1472 C C . TYR A 1 192 ? -7.858 -0.404 8.961 1.00 98.38 192 TYR A C 1
ATOM 1474 O O . TYR A 1 192 ? -8.470 0.008 7.975 1.00 98.38 192 TYR A O 1
ATOM 1482 N N . LEU A 1 193 ? -6.925 -1.349 8.874 1.00 98.56 193 LEU A N 1
ATOM 1483 C CA . LEU A 1 193 ? -6.684 -2.068 7.628 1.00 98.56 193 LEU A CA 1
ATOM 1484 C C . LEU A 1 193 ? -7.711 -3.191 7.495 1.00 98.56 193 LEU A C 1
ATOM 1486 O O . LEU A 1 193 ? -7.775 -4.106 8.315 1.00 98.56 193 LEU A O 1
ATOM 1490 N N . ARG A 1 194 ? -8.495 -3.139 6.428 1.00 97.94 194 ARG A N 1
ATOM 1491 C CA . ARG A 1 194 ? -9.538 -4.104 6.108 1.00 97.94 194 ARG A CA 1
ATOM 1492 C C . ARG A 1 194 ? -9.064 -4.970 4.962 1.00 97.94 194 ARG A C 1
ATOM 1494 O O . ARG A 1 194 ? -8.931 -4.494 3.837 1.00 97.94 194 ARG A O 1
ATOM 1501 N N . HIS A 1 195 ? -8.807 -6.236 5.263 1.00 96.69 195 HIS A N 1
ATOM 1502 C CA . HIS A 1 195 ? -8.615 -7.258 4.248 1.00 96.69 195 HIS A CA 1
ATOM 1503 C C . HIS A 1 195 ? -9.997 -7.759 3.816 1.00 96.69 195 HIS A C 1
ATOM 1505 O O . HIS A 1 195 ? -10.684 -8.483 4.541 1.00 96.69 195 HIS A O 1
ATOM 1511 N N . GLY A 1 196 ? -10.427 -7.258 2.663 1.00 93.94 196 GLY A N 1
ATOM 1512 C CA . GLY A 1 196 ? -11.712 -7.549 2.051 1.00 93.94 196 GLY A CA 1
ATOM 1513 C C . GLY A 1 196 ? -11.593 -8.538 0.895 1.00 93.94 196 GLY A C 1
ATOM 1514 O O . GLY A 1 196 ? -10.503 -8.955 0.495 1.00 93.94 196 GLY A O 1
ATOM 1515 N N . GLY A 1 197 ? -12.747 -8.886 0.332 1.00 89.00 197 GLY A N 1
ATOM 1516 C CA . GLY A 1 197 ? -12.862 -9.847 -0.758 1.00 89.00 197 GLY A CA 1
ATOM 1517 C C . GLY A 1 197 ? -13.466 -11.173 -0.309 1.00 89.00 197 GLY A C 1
ATOM 1518 O O . GLY A 1 197 ? -14.114 -11.264 0.737 1.00 89.00 197 GLY A O 1
ATOM 1519 N N . THR A 1 198 ? -13.299 -12.205 -1.132 1.00 87.88 198 THR A N 1
ATOM 1520 C CA . THR A 1 198 ? -13.816 -13.542 -0.808 1.00 87.88 198 THR A CA 1
ATOM 1521 C C . THR A 1 198 ? -12.757 -14.310 -0.021 1.00 87.88 198 THR A C 1
ATOM 1523 O O . THR A 1 198 ? -11.650 -14.454 -0.534 1.00 87.88 198 THR A O 1
ATOM 1526 N N . PRO A 1 199 ? -13.064 -14.845 1.172 1.00 82.62 199 PRO A N 1
ATOM 1527 C CA . PRO A 1 199 ? -12.110 -15.664 1.905 1.00 82.62 199 PRO A CA 1
ATOM 1528 C C . PRO A 1 199 ? -11.649 -16.863 1.078 1.00 82.62 199 PRO A C 1
ATOM 1530 O O . PRO A 1 199 ? -12.445 -17.515 0.390 1.00 82.62 199 PRO A O 1
ATOM 1533 N N . GLU A 1 200 ? -10.357 -17.162 1.167 1.00 89.19 200 GLU A N 1
ATOM 1534 C CA . GLU A 1 200 ? -9.800 -18.391 0.621 1.00 89.19 200 GLU A CA 1
ATOM 1535 C C . GLU A 1 200 ? -10.394 -19.629 1.298 1.00 89.19 200 GLU A C 1
ATOM 1537 O O . GLU A 1 200 ? -10.901 -19.572 2.422 1.00 89.19 200 GLU A O 1
ATOM 1542 N N . LYS A 1 201 ? -10.328 -20.766 0.599 1.00 86.81 201 LYS A N 1
ATOM 1543 C CA . LYS A 1 201 ? -10.762 -22.049 1.162 1.00 86.81 201 LYS A CA 1
ATOM 1544 C C . LYS A 1 201 ? -9.873 -22.453 2.341 1.00 86.81 201 LYS A C 1
ATOM 1546 O O . LYS A 1 201 ? -8.684 -22.137 2.395 1.00 86.81 201 LYS A O 1
ATOM 1551 N N . ASP A 1 202 ? -10.442 -23.243 3.244 1.00 84.62 202 ASP A N 1
ATOM 1552 C CA . ASP A 1 202 ? -9.679 -23.877 4.316 1.00 84.62 202 ASP A CA 1
ATOM 1553 C C . ASP A 1 202 ? -8.519 -24.710 3.749 1.00 84.62 202 ASP A C 1
ATOM 1555 O O . ASP A 1 202 ? -8.680 -25.452 2.778 1.00 84.62 202 ASP A O 1
ATOM 1559 N N . GLY A 1 203 ? -7.350 -24.601 4.383 1.00 85.06 203 GLY A N 1
ATOM 1560 C CA . GLY A 1 203 ? -6.155 -25.358 4.006 1.00 85.06 203 GLY A CA 1
ATOM 1561 C C . GLY A 1 203 ? -5.283 -24.715 2.925 1.00 85.06 203 GLY A C 1
ATOM 1562 O O . GLY A 1 203 ? -4.277 -25.317 2.553 1.00 85.06 203 GLY A O 1
ATOM 1563 N N . VAL A 1 204 ? -5.605 -23.509 2.443 1.00 89.12 204 VAL A N 1
ATOM 1564 C CA . VAL A 1 204 ? -4.665 -22.724 1.626 1.00 89.12 204 VAL A CA 1
ATOM 1565 C C . VAL A 1 204 ? -3.422 -22.395 2.453 1.00 89.12 204 VAL A C 1
ATOM 1567 O O . VAL A 1 204 ? -3.521 -21.900 3.572 1.00 89.12 204 VAL A O 1
ATOM 1570 N N . THR A 1 205 ? -2.247 -22.684 1.894 1.00 89.81 205 THR A N 1
ATOM 1571 C CA . THR A 1 205 ? -0.943 -22.466 2.546 1.00 89.81 205 THR A CA 1
ATOM 1572 C C . THR A 1 205 ? -0.045 -21.489 1.796 1.00 89.81 205 THR A C 1
ATOM 1574 O O . THR A 1 205 ? 0.973 -21.070 2.340 1.00 89.81 205 THR A O 1
ATOM 1577 N N . LEU A 1 206 ? -0.395 -21.124 0.558 1.00 92.12 206 LEU A N 1
ATOM 1578 C CA . LEU A 1 206 ? 0.366 -20.154 -0.220 1.00 92.12 206 LEU A CA 1
ATOM 1579 C C . LEU A 1 206 ? 0.164 -18.754 0.366 1.00 92.12 206 LEU A C 1
ATOM 1581 O O . LEU A 1 206 ? -0.968 -18.313 0.555 1.00 92.12 206 LEU A O 1
ATOM 1585 N N . ILE A 1 207 ? 1.269 -18.062 0.638 1.00 92.81 207 ILE A N 1
ATOM 1586 C CA . ILE A 1 207 ? 1.271 -16.719 1.219 1.00 92.81 207 ILE A CA 1
ATOM 1587 C C . ILE A 1 207 ? 1.742 -15.718 0.165 1.00 92.81 207 ILE A C 1
ATOM 1589 O O . ILE A 1 207 ? 2.715 -15.975 -0.545 1.00 92.81 207 ILE A O 1
ATOM 1593 N N . SER A 1 208 ? 1.105 -14.546 0.100 1.00 93.56 208 SER A N 1
ATOM 1594 C CA . SER A 1 208 ? 1.453 -13.464 -0.838 1.00 93.56 208 SER A CA 1
ATOM 1595 C C . SER A 1 208 ? 2.948 -13.101 -0.829 1.00 93.56 208 SER A C 1
ATOM 1597 O O . SER A 1 208 ? 3.544 -12.889 -1.883 1.00 93.56 208 SER A O 1
ATOM 1599 N N . ALA A 1 209 ? 3.591 -13.123 0.342 1.00 90.62 209 ALA A N 1
ATOM 1600 C CA . ALA A 1 209 ? 5.029 -12.901 0.498 1.00 90.62 209 ALA A CA 1
ATOM 1601 C C . ALA A 1 209 ? 5.901 -13.916 -0.269 1.00 90.62 209 ALA A C 1
ATOM 1603 O O . ALA A 1 209 ? 6.971 -13.557 -0.754 1.00 90.62 209 ALA A O 1
ATOM 1604 N N . ASN A 1 210 ? 5.459 -15.173 -0.417 1.00 89.88 210 ASN A N 1
ATOM 1605 C CA . ASN A 1 210 ? 6.219 -16.202 -1.138 1.00 89.88 210 ASN A CA 1
ATOM 1606 C C . ASN A 1 210 ? 6.250 -15.971 -2.650 1.00 89.88 210 ASN A C 1
ATOM 1608 O O . ASN A 1 210 ? 7.129 -16.498 -3.327 1.00 89.88 210 ASN A O 1
ATOM 1612 N N . VAL A 1 211 ? 5.304 -15.194 -3.175 1.00 88.06 211 VAL A N 1
ATOM 1613 C CA . VAL A 1 211 ? 5.172 -14.918 -4.609 1.00 88.06 211 VAL A CA 1
ATOM 1614 C C . VAL A 1 211 ? 5.462 -13.462 -4.959 1.00 88.06 211 VAL A C 1
ATOM 1616 O O . VAL A 1 211 ? 5.320 -13.082 -6.116 1.00 88.06 211 VAL A O 1
ATOM 1619 N N . ALA A 1 212 ? 5.918 -12.650 -4.000 1.00 86.19 212 ALA A N 1
ATOM 1620 C CA . ALA A 1 212 ? 6.155 -11.217 -4.183 1.00 86.19 212 ALA A CA 1
ATOM 1621 C C . ALA A 1 212 ? 7.151 -10.892 -5.313 1.00 86.19 212 ALA A C 1
ATOM 1623 O O . ALA A 1 212 ? 7.021 -9.856 -5.957 1.00 86.19 212 ALA A O 1
ATOM 1624 N N . GLY A 1 213 ? 8.115 -11.778 -5.587 1.00 82.31 213 GLY A N 1
ATOM 1625 C CA . GLY A 1 213 ? 9.066 -11.603 -6.692 1.00 82.31 213 GLY A CA 1
ATOM 1626 C C . GLY A 1 213 ? 8.447 -11.769 -8.085 1.00 82.31 213 GLY A C 1
ATOM 1627 O O . GLY A 1 213 ? 8.960 -11.212 -9.047 1.00 82.31 213 GLY A O 1
ATOM 1628 N N . THR A 1 214 ? 7.346 -12.514 -8.202 1.00 85.06 214 THR A N 1
ATOM 1629 C CA . THR A 1 214 ? 6.635 -12.740 -9.474 1.00 85.06 214 THR A CA 1
ATOM 1630 C C . THR A 1 214 ? 5.385 -11.869 -9.577 1.00 85.06 214 THR A C 1
ATOM 1632 O O . THR A 1 214 ? 5.077 -11.341 -10.640 1.00 85.06 214 THR A O 1
ATOM 1635 N N . TYR A 1 215 ? 4.678 -11.692 -8.462 1.00 88.81 215 TYR A N 1
ATOM 1636 C CA . TYR A 1 215 ? 3.429 -10.947 -8.357 1.00 88.81 215 TYR A CA 1
ATOM 1637 C C . TYR A 1 215 ? 3.536 -9.910 -7.229 1.00 88.81 215 TYR A C 1
ATOM 1639 O O . TYR A 1 215 ? 2.911 -10.060 -6.175 1.00 88.81 215 TYR A O 1
ATOM 1647 N N . PRO A 1 216 ? 4.324 -8.837 -7.421 1.00 89.88 216 PRO A N 1
ATOM 1648 C CA . PRO A 1 216 ? 4.572 -7.838 -6.380 1.00 89.88 216 PRO A CA 1
ATOM 1649 C C . PRO A 1 216 ? 3.285 -7.166 -5.889 1.00 89.88 216 PRO A C 1
ATOM 1651 O O . PRO A 1 216 ? 3.158 -6.889 -4.698 1.00 89.88 216 PRO A O 1
ATOM 1654 N N . TYR A 1 217 ? 2.293 -6.993 -6.769 1.00 90.75 217 TYR A N 1
ATOM 1655 C CA . TYR A 1 217 ? 0.980 -6.440 -6.426 1.00 90.75 217 TYR A CA 1
ATOM 1656 C C . TYR A 1 217 ? 0.167 -7.322 -5.480 1.00 90.75 217 TYR A C 1
ATOM 1658 O O . TYR A 1 217 ? -0.803 -6.836 -4.913 1.00 90.75 217 TYR A O 1
ATOM 1666 N N . LEU A 1 218 ? 0.499 -8.604 -5.288 1.00 92.88 218 LEU A N 1
ATOM 1667 C CA . LEU A 1 218 ? -0.164 -9.410 -4.264 1.00 92.88 218 LEU A CA 1
ATOM 1668 C C . LEU A 1 218 ? 0.354 -9.041 -2.881 1.00 92.88 218 LEU A C 1
ATOM 1670 O O . LEU A 1 218 ? -0.424 -9.047 -1.939 1.00 92.88 218 LEU A O 1
ATOM 1674 N N . TYR A 1 219 ? 1.619 -8.653 -2.757 1.00 93.38 219 TYR A N 1
ATOM 1675 C CA . TYR A 1 219 ? 2.271 -8.433 -1.472 1.00 93.38 219 TYR A CA 1
ATOM 1676 C C . TYR A 1 219 ? 2.353 -6.958 -1.076 1.00 93.38 219 TYR A C 1
ATOM 1678 O O . TYR A 1 219 ? 1.912 -6.585 0.008 1.00 93.38 219 TYR A O 1
ATOM 1686 N N . TYR A 1 220 ? 2.879 -6.108 -1.953 1.00 93.88 220 TYR A N 1
ATOM 1687 C CA . TYR A 1 220 ? 3.062 -4.688 -1.671 1.00 93.88 220 TYR A CA 1
ATOM 1688 C C . TYR A 1 220 ? 1.738 -3.933 -1.783 1.00 93.88 220 TYR A C 1
ATOM 1690 O O . TYR A 1 220 ? 0.956 -4.184 -2.707 1.00 93.88 220 TYR A O 1
ATOM 1698 N N . LYS A 1 221 ? 1.485 -3.025 -0.837 1.00 96.50 221 LYS A N 1
ATOM 1699 C CA . LYS A 1 221 ? 0.364 -2.078 -0.866 1.00 96.50 221 LYS A CA 1
ATOM 1700 C C . LYS A 1 221 ? 0.811 -0.699 -0.413 1.00 96.50 221 LYS A C 1
ATOM 1702 O O . LYS A 1 221 ? 1.647 -0.574 0.483 1.00 96.50 221 LYS A O 1
ATOM 1707 N N . SER A 1 222 ? 0.200 0.314 -1.007 1.00 96.75 222 SER A N 1
ATOM 1708 C CA . SER A 1 222 ? 0.392 1.722 -0.680 1.00 96.75 222 SER A CA 1
ATOM 1709 C C . SER A 1 222 ? -0.943 2.433 -0.532 1.00 96.75 222 SER A C 1
ATOM 1711 O O . SER A 1 222 ? -1.827 2.272 -1.365 1.00 96.75 222 SER A O 1
ATOM 1713 N N . PHE A 1 223 ? -1.063 3.271 0.487 1.00 98.06 223 PHE A N 1
ATOM 1714 C CA . PHE A 1 223 ? -2.271 4.026 0.795 1.00 98.06 223 PHE A CA 1
ATOM 1715 C C . PHE A 1 223 ? -1.950 5.518 0.770 1.00 98.06 223 PHE A C 1
ATOM 1717 O O . PHE A 1 223 ? -1.051 5.970 1.479 1.00 98.06 223 PHE A O 1
ATOM 1724 N N . ASP A 1 224 ? -2.660 6.282 -0.057 1.00 97.00 224 ASP A N 1
ATOM 1725 C CA . ASP A 1 224 ? -2.455 7.726 -0.182 1.00 97.00 224 ASP A CA 1
ATOM 1726 C C . ASP A 1 224 ? -3.042 8.473 1.023 1.00 97.00 224 ASP A C 1
ATOM 1728 O O . ASP A 1 224 ? -4.261 8.564 1.181 1.00 97.00 224 ASP A O 1
ATOM 1732 N N . LEU A 1 225 ? -2.167 9.024 1.870 1.00 96.50 225 LEU A N 1
ATOM 1733 C CA . LEU A 1 225 ? -2.562 9.755 3.072 1.00 96.50 225 LEU A CA 1
ATOM 1734 C C . LEU A 1 225 ? -2.506 11.281 2.911 1.00 96.50 225 LEU A C 1
ATOM 1736 O O . LEU A 1 225 ? -2.530 11.992 3.916 1.00 96.50 225 LEU A O 1
ATOM 1740 N N . ALA A 1 226 ? -2.465 11.813 1.683 1.00 92.31 226 ALA A N 1
ATOM 1741 C CA . ALA A 1 226 ? -2.330 13.257 1.440 1.00 92.31 226 ALA A CA 1
ATOM 1742 C C . ALA A 1 226 ? -3.355 14.129 2.190 1.00 92.31 226 ALA A C 1
ATOM 1744 O O . ALA A 1 226 ? -3.034 15.241 2.595 1.00 92.31 226 ALA A O 1
ATOM 1745 N N . ASN A 1 227 ? -4.573 13.622 2.401 1.00 92.75 227 ASN A N 1
ATOM 1746 C CA . ASN A 1 227 ? -5.640 14.349 3.099 1.00 92.75 227 ASN A CA 1
ATOM 1747 C C . ASN A 1 227 ? -5.574 14.245 4.634 1.00 92.75 227 ASN A C 1
ATOM 1749 O O . ASN A 1 227 ? -6.372 14.883 5.315 1.00 92.75 227 ASN A O 1
ATOM 1753 N N . TYR A 1 228 ? -4.661 13.436 5.175 1.00 92.56 228 TYR A N 1
ATOM 1754 C CA . TYR A 1 228 ? -4.557 13.146 6.608 1.00 92.56 228 TYR A CA 1
ATOM 1755 C C . TYR A 1 228 ? -3.266 13.684 7.223 1.00 92.56 228 TYR A C 1
ATOM 1757 O O . TYR A 1 228 ? -3.260 14.102 8.379 1.00 92.56 228 TYR A O 1
ATOM 1765 N N . LEU A 1 229 ? -2.164 13.660 6.473 1.00 91.75 229 LEU A N 1
ATOM 1766 C CA . LEU A 1 229 ? -0.862 14.053 7.000 1.00 91.75 229 LEU A CA 1
ATOM 1767 C C . LEU A 1 229 ? -0.715 15.581 7.073 1.00 91.75 229 LEU A C 1
ATOM 1769 O O . LEU A 1 229 ? -1.190 16.299 6.188 1.00 91.75 229 LEU A O 1
ATOM 1773 N N . PRO A 1 230 ? -0.045 16.111 8.114 1.00 84.75 230 PRO A N 1
ATOM 1774 C CA . PRO A 1 230 ? 0.266 17.530 8.178 1.00 84.75 230 PRO A CA 1
ATOM 1775 C C . PRO A 1 230 ? 1.193 17.934 7.027 1.00 84.75 230 PRO A C 1
ATOM 1777 O O . PRO A 1 230 ? 2.063 17.174 6.620 1.00 84.75 230 PRO A O 1
ATOM 1780 N N . THR A 1 231 ? 1.043 19.168 6.549 1.00 83.19 231 THR A N 1
ATOM 1781 C CA . THR A 1 231 ? 1.897 19.760 5.502 1.00 83.19 231 THR A CA 1
ATOM 1782 C C . THR A 1 231 ? 2.858 20.821 6.034 1.00 83.19 231 THR A C 1
ATOM 1784 O O . THR A 1 231 ? 3.721 21.301 5.305 1.00 83.19 231 THR A O 1
ATOM 1787 N N . LEU A 1 232 ? 2.704 21.220 7.301 1.00 79.69 232 LEU A N 1
ATOM 1788 C CA . LEU A 1 232 ? 3.515 22.263 7.927 1.00 79.69 232 LEU A CA 1
ATOM 1789 C C . LEU A 1 232 ? 4.750 21.652 8.612 1.00 79.69 232 LEU A C 1
ATOM 1791 O O . LEU A 1 232 ? 4.565 20.743 9.430 1.00 79.69 232 LEU A O 1
ATOM 1795 N N . PRO A 1 233 ? 5.967 22.178 8.358 1.00 81.75 233 PRO A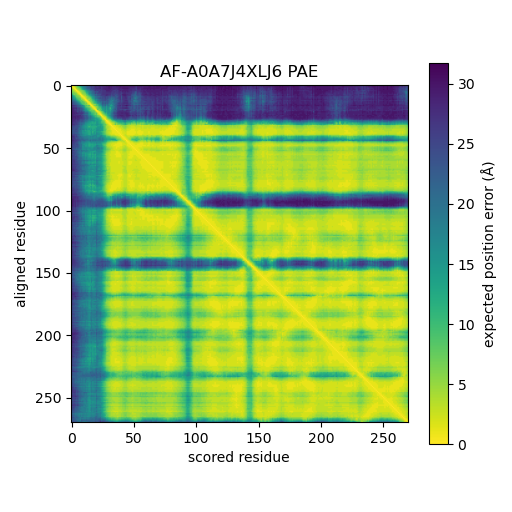 N 1
ATOM 1796 C CA . PRO A 1 233 ? 7.193 21.737 9.019 1.00 81.75 233 PRO A CA 1
ATOM 1797 C C . PRO A 1 233 ? 7.075 21.720 10.541 1.00 81.75 233 PRO A C 1
ATOM 1799 O O . PRO A 1 233 ? 6.439 22.586 11.149 1.00 81.75 233 PRO A O 1
ATOM 1802 N N . GLY A 1 234 ? 7.682 20.713 11.165 1.00 78.69 234 GLY A N 1
ATOM 1803 C CA . GLY A 1 234 ? 7.719 20.585 12.621 1.00 78.69 234 GLY A CA 1
ATOM 1804 C C . GLY A 1 234 ? 6.437 20.048 13.266 1.00 78.69 234 GLY A C 1
ATOM 1805 O O . GLY A 1 234 ? 6.489 19.679 14.440 1.00 78.69 234 GLY A O 1
ATOM 1806 N N . LYS A 1 235 ? 5.317 19.935 12.532 1.00 86.00 235 LYS A N 1
ATOM 1807 C CA . LYS A 1 235 ? 4.145 19.191 13.012 1.00 86.00 235 LYS A CA 1
ATOM 1808 C C . LYS A 1 235 ? 4.421 17.692 12.977 1.00 86.00 235 LYS A C 1
ATOM 1810 O O . LYS A 1 235 ? 4.893 17.159 11.974 1.00 86.00 235 LYS A O 1
ATOM 1815 N N . GLU A 1 236 ? 4.084 17.037 14.077 1.00 90.44 236 GLU A N 1
ATOM 1816 C CA . GLU A 1 236 ? 4.238 15.602 14.276 1.00 90.44 236 GLU A CA 1
ATOM 1817 C C . GLU A 1 236 ? 2.865 14.976 14.514 1.00 90.44 236 GLU A C 1
ATOM 1819 O O . GLU A 1 236 ? 2.037 15.544 15.227 1.00 90.44 236 GLU A O 1
ATOM 1824 N N . VAL A 1 237 ? 2.628 13.819 13.902 1.00 93.62 237 VAL A N 1
ATOM 1825 C CA . VAL A 1 237 ? 1.450 12.986 14.152 1.00 93.62 237 VAL A CA 1
ATOM 1826 C C . VAL A 1 237 ? 1.879 11.543 14.371 1.00 93.62 237 VAL A C 1
ATOM 1828 O O . VAL A 1 237 ? 2.794 11.036 13.718 1.00 93.62 237 VAL A O 1
ATOM 1831 N N . LYS A 1 238 ? 1.189 10.857 15.276 1.00 95.75 238 LYS A N 1
ATOM 1832 C CA . LYS A 1 238 ? 1.304 9.412 15.454 1.00 95.75 238 LYS A CA 1
ATOM 1833 C C . LYS A 1 238 ? 0.222 8.738 14.624 1.00 95.75 238 LYS A C 1
ATOM 1835 O O . LYS A 1 238 ? -0.960 9.020 14.783 1.00 95.75 238 LYS A O 1
ATOM 1840 N N . ILE A 1 239 ? 0.621 7.827 13.754 1.00 97.12 239 ILE A N 1
ATOM 1841 C CA . ILE A 1 239 ? -0.286 7.017 12.949 1.00 97.12 239 ILE A CA 1
ATOM 1842 C C . ILE A 1 239 ? -0.404 5.658 13.626 1.00 97.12 239 ILE A C 1
ATOM 1844 O O . ILE A 1 239 ? 0.610 5.017 13.910 1.00 97.12 239 ILE A O 1
ATOM 1848 N N . ILE A 1 240 ? -1.636 5.227 13.878 1.00 98.06 240 ILE A N 1
ATOM 1849 C CA . ILE A 1 240 ? -1.956 3.891 14.377 1.00 98.06 240 ILE A CA 1
ATOM 1850 C C . ILE A 1 240 ? -2.761 3.165 13.307 1.00 98.06 240 ILE A C 1
ATOM 1852 O O . ILE A 1 240 ? -3.737 3.707 12.796 1.00 98.06 240 ILE A O 1
ATOM 1856 N N . VAL A 1 241 ? -2.375 1.932 12.994 1.00 98.50 241 VAL A N 1
ATOM 1857 C CA . VAL A 1 241 ? -3.117 1.048 12.094 1.00 98.50 241 VAL A CA 1
ATOM 1858 C C . VAL A 1 241 ? -3.489 -0.215 12.856 1.00 98.50 241 VAL A C 1
ATOM 1860 O O . VAL A 1 241 ? -2.618 -1.011 13.205 1.00 98.50 241 VAL A O 1
ATOM 1863 N N . GLU A 1 242 ? -4.780 -0.390 13.124 1.00 98.44 242 GLU A N 1
ATOM 1864 C CA . GLU A 1 242 ? -5.327 -1.624 13.684 1.00 98.44 242 GLU A CA 1
ATOM 1865 C C . GLU A 1 242 ? -5.607 -2.623 12.556 1.00 98.44 242 GLU A C 1
ATOM 1867 O O . GLU A 1 242 ? -6.198 -2.275 11.530 1.00 98.44 242 GLU A O 1
ATOM 1872 N N . VAL A 1 243 ? -5.180 -3.867 12.743 1.00 98.12 243 VAL A N 1
ATOM 1873 C CA . VAL A 1 243 ? -5.333 -4.949 11.770 1.00 98.12 243 VAL A CA 1
ATOM 1874 C C . VAL A 1 243 ? -5.856 -6.211 12.458 1.00 98.12 243 VAL A C 1
ATOM 1876 O O . VAL A 1 243 ? -5.535 -6.454 13.623 1.00 98.12 243 VAL A O 1
ATOM 1879 N N . ASP A 1 244 ? -6.619 -7.034 11.742 1.00 98.06 244 ASP A N 1
ATOM 1880 C CA . ASP A 1 244 ? -7.002 -8.377 12.193 1.00 98.06 244 ASP A CA 1
ATOM 1881 C C . ASP A 1 244 ? -5.965 -9.397 11.686 1.00 98.06 244 ASP A C 1
ATOM 1883 O O . ASP A 1 244 ? -5.875 -9.644 10.482 1.00 98.06 244 ASP A O 1
ATOM 1887 N N . GLU A 1 245 ? -5.163 -9.982 12.584 1.00 96.69 245 GLU A N 1
ATOM 1888 C CA . GLU A 1 245 ? -4.114 -10.953 12.241 1.00 96.69 245 GLU A CA 1
ATOM 1889 C C . GLU A 1 245 ? -4.451 -12.375 12.676 1.00 96.69 245 GLU A C 1
ATOM 1891 O O . GLU A 1 245 ? -4.872 -12.614 13.807 1.00 96.69 245 GLU A O 1
ATOM 1896 N N . ASN A 1 246 ? -4.161 -13.339 11.806 1.00 95.25 246 ASN A N 1
ATOM 1897 C CA . ASN A 1 246 ? -4.165 -14.759 12.114 1.00 95.25 246 ASN A CA 1
ATOM 1898 C C . ASN A 1 246 ? -3.023 -15.451 11.364 1.00 95.25 246 ASN A C 1
ATOM 1900 O O . ASN A 1 246 ? -3.017 -15.571 10.139 1.00 95.25 246 ASN A O 1
ATOM 1904 N N . THR A 1 247 ? -2.040 -15.942 12.113 1.00 90.56 247 THR A N 1
ATOM 1905 C CA . THR A 1 247 ? -0.849 -16.587 11.546 1.00 90.56 247 THR A CA 1
ATOM 1906 C C . THR A 1 247 ? -1.056 -18.063 11.213 1.00 90.56 247 THR A C 1
ATOM 1908 O O . THR A 1 247 ? -0.158 -18.696 10.662 1.00 90.56 247 THR A O 1
ATOM 1911 N N . VAL A 1 248 ? -2.224 -18.629 11.534 1.00 90.69 248 VAL A N 1
ATOM 1912 C CA . VAL A 1 248 ? -2.485 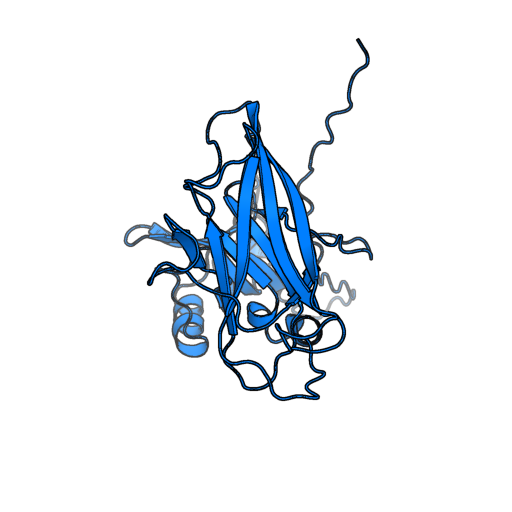-20.072 11.455 1.00 90.69 248 VAL A CA 1
ATOM 1913 C C . VAL A 1 248 ? -3.489 -20.422 10.361 1.00 90.69 248 VAL A C 1
ATOM 1915 O O . VAL A 1 248 ? -3.363 -21.476 9.742 1.00 90.69 248 VAL A O 1
ATOM 1918 N N . ASN A 1 249 ? -4.488 -19.574 10.113 1.00 90.69 249 ASN A N 1
ATOM 1919 C CA . ASN A 1 249 ? -5.488 -19.789 9.067 1.00 90.69 249 ASN A CA 1
ATOM 1920 C C . ASN A 1 249 ? -6.092 -18.466 8.558 1.00 90.69 249 ASN A C 1
ATOM 1922 O O . ASN A 1 249 ? -5.771 -17.396 9.060 1.00 90.69 249 ASN A O 1
ATOM 1926 N N . ASN A 1 250 ? -6.971 -18.554 7.556 1.00 90.44 250 ASN A N 1
ATOM 1927 C CA . ASN A 1 250 ? -7.596 -17.402 6.899 1.00 90.44 250 ASN A CA 1
ATOM 1928 C C . ASN A 1 250 ? -9.011 -17.062 7.425 1.00 90.44 250 ASN A C 1
ATOM 1930 O O . ASN A 1 250 ? -9.806 -16.457 6.708 1.00 90.44 250 ASN A O 1
ATOM 1934 N N . LYS A 1 251 ? -9.379 -17.487 8.639 1.00 92.38 251 LYS A N 1
ATOM 1935 C CA . LYS A 1 251 ? -10.731 -17.286 9.186 1.00 92.38 251 LYS A CA 1
ATOM 1936 C C . LYS A 1 251 ? -10.767 -16.097 10.127 1.00 92.38 251 LYS A C 1
ATOM 1938 O O . LYS A 1 251 ? -10.066 -16.075 11.134 1.00 92.38 251 LYS A O 1
ATOM 1943 N N . LEU A 1 252 ? -11.611 -15.117 9.820 1.00 94.06 252 LEU A N 1
ATOM 1944 C CA . LEU A 1 252 ? -11.718 -13.897 10.619 1.00 94.06 252 LEU A CA 1
ATOM 1945 C C . LEU A 1 252 ? -12.363 -14.158 11.992 1.00 94.06 252 LEU A C 1
ATOM 1947 O O . LEU A 1 252 ? -11.966 -13.549 12.977 1.00 94.06 252 LEU A O 1
ATOM 1951 N N . ASP A 1 253 ? -13.311 -15.091 12.065 1.00 94.12 253 ASP A N 1
ATOM 1952 C CA . ASP A 1 253 ? -14.071 -15.466 13.265 1.00 94.12 253 ASP A CA 1
ATOM 1953 C C . ASP A 1 253 ? -13.376 -16.516 14.154 1.00 94.12 253 ASP A C 1
ATOM 1955 O O . ASP A 1 253 ? -13.919 -16.930 15.179 1.00 94.12 253 ASP A O 1
ATOM 1959 N N . ASP A 1 254 ? -12.169 -16.949 13.787 1.00 94.88 254 ASP A N 1
ATOM 1960 C CA . ASP A 1 254 ? -11.376 -17.894 14.570 1.00 94.88 254 ASP A CA 1
ATOM 1961 C C . ASP A 1 254 ? -10.821 -17.243 15.845 1.00 94.88 254 ASP A C 1
ATOM 1963 O O . ASP A 1 254 ? -10.369 -16.100 15.846 1.00 94.88 254 ASP A O 1
ATOM 1967 N N . GLU A 1 255 ? -10.783 -17.996 16.944 1.00 95.88 255 GLU A N 1
ATOM 1968 C CA . GLU A 1 255 ? -10.287 -17.518 18.242 1.00 95.88 255 GLU A CA 1
ATOM 1969 C C . GLU A 1 255 ? -8.823 -17.041 18.218 1.00 95.88 255 GLU A C 1
ATOM 1971 O O . GLU A 1 255 ? -8.405 -16.266 19.088 1.00 95.88 255 GLU A O 1
ATOM 1976 N N . ARG A 1 256 ? -8.033 -17.500 17.239 1.00 95.19 256 ARG A N 1
ATOM 1977 C CA . ARG A 1 256 ? -6.636 -17.101 17.020 1.00 95.19 256 ARG A CA 1
ATOM 1978 C C . ARG A 1 256 ? -6.507 -15.788 16.265 1.00 95.19 256 ARG A C 1
ATOM 1980 O O . ARG A 1 256 ? -5.414 -15.229 16.271 1.00 95.19 256 ARG A O 1
ATOM 1987 N N . THR A 1 257 ? -7.584 -15.287 15.666 1.00 97.38 257 THR A N 1
ATOM 1988 C CA . THR A 1 257 ? -7.589 -13.966 15.049 1.00 97.38 257 THR A CA 1
ATOM 1989 C C . THR A 1 257 ? -7.528 -12.908 16.139 1.00 97.38 257 THR A C 1
ATOM 1991 O O . THR A 1 257 ? -8.383 -12.849 17.027 1.00 97.38 257 THR A O 1
ATOM 1994 N N . LYS A 1 258 ? -6.471 -12.096 16.115 1.00 97.44 258 LYS A N 1
ATOM 1995 C CA . LYS A 1 258 ? -6.215 -11.046 17.101 1.00 97.44 258 LYS A CA 1
ATOM 1996 C C . LYS A 1 258 ? -6.073 -9.704 16.416 1.00 97.44 258 LYS A C 1
ATOM 1998 O O . LYS A 1 258 ?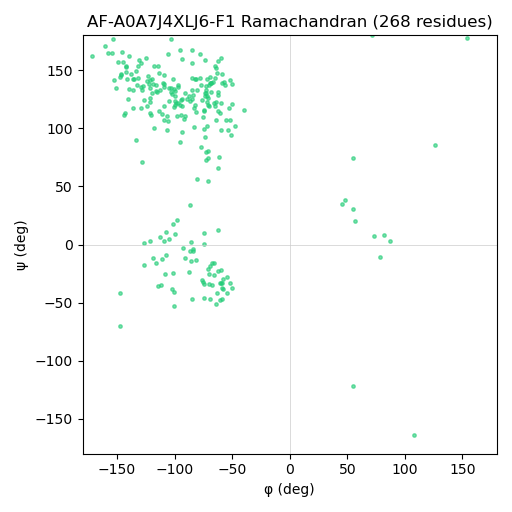 -5.484 -9.593 15.348 1.00 97.44 258 LYS A O 1
ATOM 2003 N N . LYS A 1 259 ? -6.547 -8.674 17.104 1.00 97.31 259 LYS A N 1
ATOM 2004 C CA . LYS A 1 259 ? -6.265 -7.297 16.728 1.00 97.31 259 LYS A CA 1
ATOM 2005 C C . LYS A 1 259 ? -4.829 -6.961 17.086 1.00 97.31 259 LYS A C 1
ATOM 2007 O O . LYS A 1 259 ? -4.413 -7.179 18.227 1.00 97.31 259 LYS A O 1
ATOM 2012 N N . ARG A 1 260 ? -4.098 -6.405 16.130 1.00 96.44 260 ARG A N 1
ATOM 2013 C CA . ARG A 1 260 ? -2.767 -5.846 16.338 1.00 96.44 260 ARG A CA 1
ATOM 2014 C C . ARG A 1 260 ? -2.761 -4.388 15.929 1.00 96.44 260 ARG A C 1
ATOM 2016 O O . ARG A 1 260 ? -3.324 -4.030 14.903 1.00 96.44 260 ARG A O 1
ATOM 2023 N N . GLU A 1 261 ? -2.099 -3.563 16.728 1.00 97.19 261 GLU A N 1
ATOM 2024 C CA . GLU A 1 261 ? -1.865 -2.163 16.399 1.00 97.19 261 GLU A CA 1
ATOM 2025 C C . GLU A 1 261 ? -0.411 -1.971 15.975 1.00 97.19 261 GLU A C 1
ATOM 2027 O O . GLU A 1 261 ? 0.525 -2.289 16.712 1.00 97.19 261 GLU A O 1
ATOM 2032 N N . TYR A 1 262 ? -0.236 -1.431 14.776 1.00 96.44 262 TYR A N 1
ATOM 2033 C CA . TYR A 1 262 ? 1.034 -0.921 14.288 1.00 96.44 262 TYR A CA 1
ATOM 2034 C C . TYR A 1 262 ? 1.075 0.584 14.500 1.00 96.44 262 TYR A C 1
ATOM 2036 O O . TYR A 1 262 ? 0.098 1.275 14.219 1.00 96.44 262 TYR A O 1
ATOM 2044 N N . SER A 1 263 ? 2.198 1.096 14.999 1.00 94.56 263 SER A N 1
ATOM 2045 C CA . SER A 1 263 ? 2.365 2.519 15.278 1.00 94.56 263 SER A CA 1
ATOM 2046 C C . SER A 1 263 ? 3.620 3.044 14.605 1.00 94.56 263 SER A C 1
ATOM 2048 O O . SER A 1 263 ? 4.687 2.437 14.701 1.00 94.56 263 SER A O 1
ATOM 2050 N N . LEU A 1 264 ? 3.501 4.218 13.999 1.00 93.19 264 LEU A N 1
ATOM 2051 C CA . LEU A 1 264 ? 4.616 4.977 13.453 1.00 93.19 264 LEU A CA 1
ATOM 2052 C C . LEU A 1 264 ? 4.401 6.470 13.693 1.00 93.19 264 LEU A C 1
ATOM 2054 O O . LEU A 1 264 ? 3.269 6.936 13.804 1.00 93.19 264 LEU A O 1
ATOM 2058 N N . THR A 1 265 ? 5.493 7.216 13.774 1.00 92.25 265 THR A N 1
ATOM 2059 C CA . THR A 1 265 ? 5.460 8.673 13.896 1.00 92.25 265 THR A CA 1
ATOM 2060 C C . THR A 1 265 ? 5.806 9.283 12.547 1.00 92.25 265 THR A C 1
ATOM 2062 O O . THR A 1 265 ? 6.798 8.898 11.932 1.00 92.25 265 THR A O 1
ATOM 2065 N N . TYR A 1 266 ? 5.001 10.243 12.101 1.00 90.56 266 TYR A N 1
ATOM 2066 C CA . TYR A 1 266 ? 5.276 11.057 10.926 1.00 90.56 266 TYR A CA 1
ATOM 2067 C C . TYR A 1 266 ? 5.526 12.502 11.343 1.00 90.56 266 TYR A C 1
ATOM 2069 O O . TYR A 1 266 ? 4.756 13.084 12.109 1.00 90.56 266 TYR A O 1
ATOM 2077 N N . LYS A 1 267 ? 6.590 13.087 10.800 1.00 87.62 267 LYS A N 1
ATOM 2078 C CA . LYS A 1 267 ? 6.947 14.485 10.996 1.00 87.62 267 LYS A CA 1
ATOM 2079 C C . LYS A 1 267 ? 7.360 15.080 9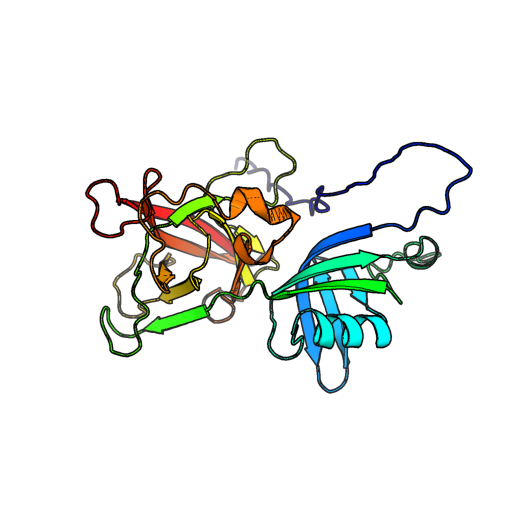.658 1.00 87.62 267 LYS A C 1
ATOM 2081 O O . LYS A 1 267 ? 8.167 14.485 8.951 1.00 87.62 267 LYS A O 1
ATOM 2086 N N . VAL A 1 268 ? 6.828 16.257 9.343 1.00 81.12 268 VAL A N 1
ATOM 2087 C CA . VAL A 1 268 ? 7.266 17.024 8.171 1.00 81.12 268 VAL A CA 1
ATOM 2088 C C . VAL A 1 268 ? 8.662 17.575 8.457 1.00 81.12 268 VAL A C 1
ATOM 2090 O O . VAL A 1 268 ? 8.847 18.299 9.444 1.00 81.12 268 VAL A O 1
ATOM 2093 N N . GLU A 1 269 ? 9.632 17.196 7.626 1.00 76.75 269 GLU A N 1
ATOM 2094 C CA . GLU A 1 269 ? 11.004 17.711 7.691 1.00 76.75 269 GLU A CA 1
ATOM 2095 C C . GLU A 1 269 ? 11.041 19.225 7.399 1.00 76.75 269 GLU A C 1
ATOM 2097 O O . GLU A 1 269 ? 10.147 19.761 6.739 1.00 76.75 269 GLU A O 1
ATOM 2102 N N . GLU A 1 270 ? 12.035 19.916 7.966 1.00 60.38 270 GLU A N 1
ATOM 2103 C CA . GLU A 1 270 ? 12.255 21.363 7.777 1.00 60.38 270 GLU A CA 1
ATOM 2104 C C . GLU A 1 270 ? 12.913 21.696 6.435 1.00 60.38 270 GLU A C 1
ATOM 2106 O O . GLU A 1 270 ? 13.816 20.940 6.011 1.00 60.38 270 GLU A O 1
#

Nearest PDB structures (foldseek):
  3nqi-assembly4_D  TM=7.450E-01  e=2.658E-16  Bacteroides fragilis NCTC 9343
  3nqi-assembly2_B  TM=7.502E-01  e=1.152E-15  Bacteroides fragilis NCTC 9343
  3nqi-assembly3_C  TM=7.383E-01  e=5.285E-15  Bacteroides fragilis NCTC 9343
  3nqi-assembly1_A  TM=7.007E-01  e=8.214E-16  Bacteroides fragilis NCTC 9343

Secondary structure (DSSP, 8-state):
--------------S---------TT-----EEEEEEEEEEETTTEEEEEETTEEEEE-HHHHHHHHHHH---TTT-SEEEEEEE--HHHH--SSS---EEEEEEEEEEEE-BPEEEE-SSTT-TT----SS-BSEEE----SSS---SS-EEETTTEEEEEEE-B-SSS-EEEEEEE-TTS---TTEEEEEEEEEEPPPPTT---BGGGGTTT-HHHHEEEEE-TTTS--STT-EEEEEEEEEE-SS-S-TTSTT-EEEEEEEEEE---

Radius of gyration: 20.27 Å; Cα contacts (8 Å, |Δi|>4): 579; chains: 1; bounding box: 58×48×54 Å

Mean predicted aligned error: 9.08 Å

Foldseek 3Di:
DDDDPDPPPPPPPQPVDPPVPPDDPPDPDWGKDKDKWFWDDDPPPHIWTDAPQAIEAEDPVLVVVQCVPVVDDSVPAGMKIWMWTADVVQCDPDPDDRNYRYHIRTPYIDGQEAAEEEDQDPPPPPDQAAQWFWAFKFDDRDPDPDTDRAWDDGPLWKTKTFTKHQDDPWDWGWYWYFHPPDDDPPLEGETEIHTDTDFDDWPRDDILVVCCVPCVSSTMHIYTRVVPDDPDAPRKHKYKYWGFHANPTTGSPDPRTDIDIHIDMRGDHD

pLDDT: mean 82.62, std 20.3, range [27.67, 98.56]